Protein AF-A0A919W7B1-F1 (afdb_monomer_lite)

Secondary structure (DSSP, 8-state):
----------------EEEE--EE----SS--------HHHHHHHHHHHHHHHHHHHTTSTTEEEE--EE-TTSPBP-GGGSPPPPPPSSEEETTEEB---GGG--EES-SS-EEEE--STT--EEEEEEETT----EEEES-SEEE--TTT--TT-EEEEEEEE--HHHHHT--S-------TTTTPPPPEEEEE-TTS---GGGTT--HHHHHHTT--TT-EEEEE--HHHHHHHHHS---S---SEEEEEHHHHHHHHHHHHHHHHHHHHHHHH--TTSPPPPPTHHHHHHHHHHHHHHTPPP-GGG-

Radius of gyration: 30.25 Å; chains: 1; bounding box: 65×83×77 Å

Organism: NCBI:txid571911

Foldseek 3Di:
DDDDDDDDPPPPDPPQDEDEDEDEPPPDPDPDPDDPDPLPVLLVVQLVVLVVVCVVCVPPPSYDYAYFRAYPVRHGRPVVPVQFAAAFPFKADQNHTHFDDDPPAAEDQAQFGKIFTHDPPPWKKKKWKDWPVGDDIDIDIGDRMGTGFQQRDDAFTKMKMKMFTPCVSVVSSHPPPPDDPPPPPGRIDPIGMHGYHNNYQHRNLLPPPHPVVCVLLLFDQADKAKFADDPVLQVLLVVQDPDDDDDRIDIGGSSVVSNSLVSLVVSQVVQQVVQVPADPPGDRGDHSLSSLVSSQVSSVSSVHDGDPVSD

Structure (mmCIF, N/CA/C/O backbone):
data_AF-A0A919W7B1-F1
#
_entry.id   AF-A0A919W7B1-F1
#
loop_
_atom_site.group_PDB
_atom_site.id
_atom_site.type_symbol
_atom_site.label_atom_id
_atom_site.label_alt_id
_atom_site.label_comp_id
_atom_site.label_asym_id
_atom_site.label_entity_id
_atom_site.label_seq_id
_atom_site.pdbx_PDB_ins_code
_atom_site.Cartn_x
_atom_site.Cartn_y
_atom_site.Cartn_z
_atom_site.occupancy
_atom_site.B_iso_or_equiv
_atom_site.auth_seq_id
_atom_site.auth_comp_id
_atom_site.auth_asym_id
_atom_site.auth_atom_id
_atom_site.pdbx_PDB_model_num
ATOM 1 N N . MET A 1 1 ? -15.882 64.197 -24.697 1.00 40.59 1 MET A N 1
ATOM 2 C CA . MET A 1 1 ? -15.229 63.222 -25.600 1.00 40.59 1 MET A CA 1
ATOM 3 C C . MET A 1 1 ? -13.907 62.806 -24.971 1.00 40.59 1 MET A C 1
ATOM 5 O O . MET A 1 1 ? -12.914 63.505 -25.104 1.00 40.59 1 MET A O 1
ATOM 9 N N . THR A 1 2 ? -13.925 61.735 -24.183 1.00 37.31 2 THR A N 1
ATOM 10 C CA . THR A 1 2 ? -12.786 61.218 -23.412 1.00 37.31 2 THR A CA 1
ATOM 11 C C . THR A 1 2 ? -12.150 60.058 -24.176 1.00 37.31 2 THR A C 1
ATOM 13 O O . THR A 1 2 ? -12.750 58.999 -24.334 1.00 37.31 2 THR A O 1
ATOM 16 N N . GLY A 1 3 ? -10.942 60.274 -24.701 1.00 38.78 3 GLY A N 1
ATOM 17 C CA . GLY A 1 3 ? -10.173 59.257 -25.416 1.00 38.78 3 GLY A CA 1
ATOM 18 C C . GLY A 1 3 ? -9.517 58.272 -24.449 1.00 38.78 3 GLY A C 1
ATOM 19 O O . GLY A 1 3 ? -8.630 58.642 -23.682 1.00 38.78 3 GLY A O 1
ATOM 20 N N . ALA A 1 4 ? -9.946 57.011 -24.495 1.00 42.88 4 ALA A N 1
ATOM 21 C CA . ALA A 1 4 ? -9.373 55.917 -23.721 1.00 42.88 4 ALA A CA 1
ATOM 22 C C . ALA A 1 4 ? -7.974 55.540 -24.247 1.00 42.88 4 ALA A C 1
ATOM 24 O O . ALA A 1 4 ? -7.807 55.081 -25.379 1.00 42.88 4 ALA A O 1
ATOM 25 N N . ARG A 1 5 ? -6.951 55.707 -23.405 1.00 43.47 5 ARG A N 1
ATOM 26 C CA . ARG A 1 5 ? -5.562 55.330 -23.695 1.00 43.47 5 ARG A CA 1
ATOM 27 C C . ARG A 1 5 ? -5.373 53.839 -23.377 1.00 43.47 5 ARG A C 1
ATOM 29 O O . ARG A 1 5 ? -5.135 53.472 -22.230 1.00 43.47 5 ARG A O 1
ATOM 36 N N . ARG A 1 6 ? -5.489 52.967 -24.388 1.00 44.06 6 ARG A N 1
ATOM 37 C CA . ARG A 1 6 ? -5.132 51.535 -24.294 1.00 44.06 6 ARG A CA 1
ATOM 38 C C . ARG A 1 6 ? -3.643 51.397 -23.942 1.00 44.06 6 ARG A C 1
ATOM 40 O O . ARG A 1 6 ? -2.785 51.671 -24.779 1.00 44.06 6 ARG A O 1
ATOM 47 N N . ARG A 1 7 ? -3.326 50.945 -22.724 1.00 41.69 7 ARG A N 1
ATOM 48 C CA . ARG A 1 7 ? -1.989 50.432 -22.385 1.00 41.69 7 ARG A CA 1
ATOM 49 C C . ARG A 1 7 ? -1.843 49.041 -23.005 1.00 41.69 7 ARG A C 1
ATOM 51 O O . ARG A 1 7 ? -2.586 48.133 -22.653 1.00 41.69 7 ARG A O 1
ATOM 58 N N . ARG A 1 8 ? -0.900 48.883 -23.938 1.00 41.03 8 ARG A N 1
ATOM 59 C CA . ARG A 1 8 ? -0.422 47.567 -24.380 1.00 41.03 8 ARG A CA 1
ATOM 60 C C . ARG A 1 8 ? 0.448 46.988 -23.263 1.00 41.03 8 ARG A C 1
ATOM 62 O O . ARG A 1 8 ? 1.554 47.472 -23.041 1.00 41.03 8 ARG A O 1
ATOM 69 N N . THR A 1 9 ? -0.050 45.984 -22.556 1.00 39.53 9 THR A N 1
ATOM 70 C CA . THR A 1 9 ? 0.768 45.067 -21.758 1.00 39.53 9 THR A CA 1
ATOM 71 C C . THR A 1 9 ? 1.553 44.197 -22.733 1.00 39.53 9 THR A C 1
ATOM 73 O O . THR A 1 9 ? 1.008 43.293 -23.358 1.00 39.53 9 THR A O 1
ATOM 76 N N . GLY A 1 10 ? 2.829 44.522 -22.936 1.00 34.66 10 GLY A N 1
ATOM 77 C CA . GLY A 1 10 ? 3.744 43.610 -23.611 1.00 34.66 10 GLY A CA 1
ATOM 78 C C . GLY A 1 10 ? 3.940 42.380 -22.732 1.00 34.66 10 GLY A C 1
ATOM 79 O O . GLY A 1 10 ? 4.347 42.523 -21.579 1.00 34.66 10 GLY A O 1
ATOM 80 N N . LEU A 1 11 ? 3.643 41.193 -23.268 1.00 34.22 11 LEU A N 1
ATOM 81 C CA . LEU A 1 11 ? 4.104 39.925 -22.706 1.00 34.22 11 LEU A CA 1
ATOM 82 C C . LEU A 1 11 ? 5.636 40.000 -22.607 1.00 34.22 11 LEU A C 1
ATOM 84 O O . LEU A 1 11 ? 6.335 39.921 -23.616 1.00 34.22 11 LEU A O 1
ATOM 88 N N . ARG A 1 12 ? 6.164 40.200 -21.397 1.00 36.44 12 ARG A N 1
ATOM 89 C CA . ARG A 1 12 ? 7.580 39.980 -21.107 1.00 36.44 12 ARG A CA 1
ATOM 90 C C . ARG A 1 12 ? 7.752 38.486 -20.877 1.00 36.44 12 ARG A C 1
ATOM 92 O O . ARG A 1 12 ? 7.534 38.009 -19.770 1.00 36.44 12 ARG A O 1
ATOM 99 N N . TRP A 1 13 ? 8.111 37.758 -21.929 1.00 34.44 13 TRP A N 1
ATOM 100 C CA . TRP A 1 13 ? 8.750 36.460 -21.747 1.00 34.44 13 TRP A CA 1
ATOM 101 C C . TRP A 1 13 ? 10.057 36.699 -20.975 1.00 34.44 13 TRP A C 1
ATOM 103 O O . TRP A 1 13 ? 10.796 37.620 -21.348 1.00 34.44 13 TRP A O 1
ATOM 113 N N . PRO A 1 14 ? 10.347 35.962 -19.889 1.00 41.12 14 PRO A N 1
ATOM 114 C CA . PRO A 1 14 ? 11.672 36.013 -19.291 1.00 41.12 14 PRO A CA 1
ATOM 115 C C . PRO A 1 14 ? 12.671 35.611 -20.378 1.00 41.12 14 PRO A C 1
ATOM 117 O O . PRO A 1 14 ? 12.482 34.603 -21.059 1.00 41.12 14 PRO A O 1
ATOM 120 N N . ALA A 1 15 ? 13.691 36.440 -20.593 1.00 42.50 15 ALA A N 1
ATOM 121 C CA . ALA A 1 15 ? 14.770 36.146 -21.523 1.00 42.50 15 ALA A CA 1
ATOM 122 C C . ALA A 1 15 ? 15.578 34.958 -20.975 1.00 42.50 15 ALA A C 1
ATOM 124 O O . ALA A 1 15 ? 16.576 35.145 -20.288 1.00 42.50 15 ALA A O 1
ATOM 125 N N . MET A 1 16 ? 15.107 33.734 -21.221 1.00 45.03 16 MET A N 1
ATOM 126 C CA . MET A 1 16 ? 15.912 32.532 -21.042 1.00 45.03 16 MET A CA 1
ATOM 127 C C . MET A 1 16 ? 17.015 32.551 -22.100 1.00 45.03 16 MET A C 1
ATOM 129 O O . MET A 1 16 ? 16.739 32.654 -23.297 1.00 45.03 16 MET A O 1
ATOM 133 N N . ALA A 1 17 ? 18.267 32.492 -21.657 1.00 47.81 17 ALA A N 1
ATOM 134 C CA . ALA A 1 17 ? 19.408 32.358 -22.544 1.00 47.81 17 ALA A CA 1
ATOM 135 C C . ALA A 1 17 ? 19.573 30.870 -22.879 1.00 47.81 17 ALA A C 1
ATOM 137 O O . ALA A 1 17 ? 20.013 30.077 -22.050 1.00 47.81 17 ALA A O 1
ATOM 138 N N . VAL A 1 18 ? 19.198 30.476 -24.096 1.00 45.75 18 VAL A N 1
ATOM 139 C CA . VAL A 1 18 ? 19.450 29.116 -24.588 1.00 45.75 18 VAL A CA 1
ATOM 140 C C . VAL A 1 18 ? 20.878 29.063 -25.123 1.00 45.75 18 VAL A C 1
ATOM 142 O O . VAL A 1 18 ? 21.197 29.726 -26.111 1.00 45.75 18 VAL A O 1
ATOM 145 N N . ALA A 1 19 ? 21.743 28.286 -24.474 1.00 51.31 19 ALA A N 1
ATOM 146 C CA . ALA A 1 19 ? 23.083 27.999 -24.968 1.00 51.31 19 ALA A CA 1
ATOM 147 C C . ALA A 1 19 ? 23.033 26.686 -25.763 1.00 51.31 19 ALA A C 1
ATOM 149 O O . ALA A 1 19 ? 23.051 25.595 -25.197 1.00 51.31 19 ALA A O 1
ATOM 150 N N . LEU A 1 20 ? 22.944 26.786 -27.092 1.00 48.16 20 LEU A N 1
ATOM 151 C CA . LEU A 1 20 ? 23.041 25.623 -27.974 1.00 48.16 20 LEU A CA 1
ATOM 152 C C . LEU A 1 20 ? 24.515 25.217 -28.103 1.00 48.16 20 LEU A C 1
ATOM 154 O O . LEU A 1 20 ? 25.320 25.988 -28.627 1.00 48.16 20 LEU A O 1
ATOM 158 N N . VAL A 1 21 ? 24.867 24.016 -27.641 1.00 55.75 21 VAL A N 1
ATOM 159 C CA . VAL A 1 21 ? 26.230 23.479 -27.734 1.00 55.75 21 VAL A CA 1
ATOM 160 C C . VAL A 1 21 ? 26.210 22.279 -28.673 1.00 55.75 21 VAL A C 1
ATOM 162 O O . VAL A 1 21 ? 25.793 21.184 -28.310 1.00 55.75 21 VAL A O 1
ATOM 165 N N . ILE A 1 22 ? 26.665 22.481 -29.909 1.00 53.56 22 ILE A N 1
ATOM 166 C CA . ILE A 1 22 ? 26.784 21.397 -30.889 1.00 53.56 22 ILE A CA 1
ATOM 167 C C . ILE A 1 22 ? 28.084 20.643 -30.604 1.00 53.56 22 ILE A C 1
ATOM 169 O O . ILE A 1 22 ? 29.174 21.201 -30.741 1.00 53.56 22 ILE A O 1
ATOM 173 N N . VAL A 1 23 ? 27.973 19.378 -30.202 1.00 55.41 23 VAL A N 1
ATOM 174 C CA . VAL A 1 23 ? 29.126 18.504 -29.977 1.00 55.41 23 VAL A CA 1
ATOM 175 C C . VAL A 1 23 ? 29.404 17.734 -31.261 1.00 55.41 23 VAL A C 1
ATOM 177 O O . VAL A 1 23 ? 28.716 16.774 -31.592 1.00 55.41 23 VAL A O 1
ATOM 180 N N . LEU A 1 24 ? 30.434 18.158 -31.989 1.00 53.38 24 LEU A N 1
ATOM 181 C CA . LEU A 1 24 ? 30.966 17.401 -33.118 1.00 53.38 24 LEU A CA 1
ATOM 182 C C . LEU A 1 24 ? 31.910 16.327 -32.566 1.00 53.38 24 LEU A C 1
ATOM 184 O O . LEU A 1 24 ? 32.965 16.647 -32.007 1.00 53.38 24 LEU A O 1
ATOM 188 N N . ALA A 1 25 ? 31.542 15.054 -32.701 1.00 51.88 25 ALA A N 1
ATOM 189 C CA . ALA A 1 25 ? 32.439 13.949 -32.385 1.00 51.88 25 ALA A CA 1
ATOM 190 C C . ALA A 1 25 ? 33.496 13.838 -33.494 1.00 51.88 25 ALA A C 1
ATOM 192 O O . ALA A 1 25 ? 33.353 13.115 -34.477 1.00 51.88 25 ALA A O 1
ATOM 193 N N . GLY A 1 26 ? 34.561 14.626 -33.362 1.00 44.22 26 GLY A N 1
ATOM 194 C CA . GLY A 1 26 ? 35.751 14.493 -34.190 1.00 44.22 26 GLY A CA 1
ATOM 195 C C . GLY A 1 26 ? 36.544 13.266 -33.758 1.00 44.22 26 GLY A C 1
ATOM 196 O O . GLY A 1 26 ? 37.436 13.376 -32.918 1.00 44.22 26 GLY A O 1
ATOM 197 N N . ALA A 1 27 ? 36.242 12.103 -34.328 1.00 41.94 27 ALA A N 1
ATOM 198 C CA . ALA A 1 27 ? 37.194 11.003 -34.355 1.00 41.94 27 ALA A CA 1
ATOM 199 C C . ALA A 1 27 ? 38.296 11.358 -35.365 1.00 41.94 27 ALA A C 1
ATOM 201 O O . ALA A 1 27 ? 38.174 11.014 -36.529 1.00 41.94 27 ALA A O 1
ATOM 202 N N . GLY A 1 28 ? 39.324 12.093 -34.921 1.00 41.38 28 GLY A N 1
ATOM 203 C CA . GLY A 1 28 ? 40.563 12.351 -35.668 1.00 41.38 28 GLY A CA 1
ATOM 204 C C . GLY A 1 28 ? 40.403 13.170 -36.957 1.00 41.38 28 GLY A C 1
ATOM 205 O O . GLY A 1 28 ? 39.668 12.821 -37.868 1.00 41.38 28 GLY A O 1
ATOM 206 N N . SER A 1 29 ? 41.156 14.258 -37.095 1.00 36.91 29 SER A N 1
ATOM 207 C CA . SER A 1 29 ? 41.198 15.075 -38.320 1.00 36.91 29 SER A CA 1
ATOM 208 C C . SER A 1 29 ? 41.914 14.404 -39.507 1.00 36.91 29 SER A C 1
ATOM 210 O O . SER A 1 29 ? 42.555 15.085 -40.303 1.00 36.91 29 SER A O 1
ATOM 212 N N . GLU A 1 30 ? 41.803 13.087 -39.659 1.00 43.50 30 GLU A N 1
ATOM 213 C CA . GLU A 1 30 ? 42.183 12.381 -40.878 1.00 43.50 30 GLU A CA 1
ATOM 214 C C . GLU A 1 30 ? 40.938 11.708 -41.442 1.00 43.50 30 GLU A C 1
ATOM 216 O O . GLU A 1 30 ? 40.243 10.969 -40.744 1.00 43.50 30 GLU A O 1
ATOM 221 N N . ALA A 1 31 ? 40.639 12.001 -42.711 1.00 41.97 31 ALA A N 1
ATOM 222 C CA . ALA A 1 31 ? 39.566 11.369 -43.462 1.00 41.97 31 ALA A CA 1
ATOM 223 C C . ALA A 1 31 ? 39.804 9.854 -43.484 1.00 41.97 31 ALA A C 1
ATOM 225 O O . ALA A 1 31 ? 40.510 9.320 -44.338 1.00 41.97 31 ALA A O 1
ATOM 226 N N . THR A 1 32 ? 39.247 9.168 -42.492 1.00 43.06 32 THR A N 1
ATOM 227 C CA . THR A 1 32 ? 39.346 7.723 -42.375 1.00 43.06 32 THR A CA 1
ATOM 228 C C . THR A 1 32 ? 38.432 7.143 -43.457 1.00 43.06 32 THR A C 1
ATOM 230 O O . THR A 1 32 ? 37.292 7.602 -43.591 1.00 43.06 32 THR A O 1
ATOM 233 N N . PRO A 1 33 ? 38.906 6.194 -44.286 1.00 43.22 33 PRO A N 1
ATOM 234 C CA . PRO A 1 33 ? 38.077 5.578 -45.315 1.00 43.22 33 PRO A CA 1
ATOM 235 C C . PRO A 1 33 ? 36.827 4.961 -44.683 1.00 43.22 33 PRO A C 1
ATOM 237 O O . PRO A 1 33 ? 36.860 4.564 -43.520 1.00 43.22 33 PRO A O 1
ATOM 240 N N . ALA A 1 34 ? 35.739 4.899 -45.458 1.00 46.28 34 ALA A N 1
ATOM 241 C CA . ALA A 1 34 ? 34.422 4.405 -45.060 1.00 46.28 34 ALA A CA 1
ATOM 242 C C . ALA A 1 34 ? 34.468 2.956 -44.539 1.00 46.28 34 ALA A C 1
ATOM 244 O O . ALA A 1 34 ? 34.147 2.004 -45.248 1.00 46.28 34 ALA A O 1
ATOM 245 N N . GLY A 1 35 ? 34.890 2.791 -43.289 1.00 53.59 35 GLY A N 1
ATOM 246 C CA . GLY A 1 35 ? 34.605 1.615 -42.490 1.00 53.59 35 GLY A CA 1
ATOM 247 C C . GLY A 1 35 ? 33.113 1.566 -42.150 1.00 53.59 35 GLY A C 1
ATOM 248 O O . GLY A 1 35 ? 32.396 2.555 -42.345 1.00 53.59 35 GLY A O 1
ATOM 249 N N . PRO A 1 36 ? 32.616 0.420 -41.660 1.00 62.41 36 PRO A N 1
ATOM 250 C CA . PRO A 1 36 ? 31.251 0.331 -41.158 1.00 62.41 36 PRO A CA 1
ATOM 251 C C . PRO A 1 36 ? 31.028 1.423 -40.099 1.00 62.41 36 PRO A C 1
ATOM 253 O O . PRO A 1 36 ? 31.798 1.529 -39.146 1.00 62.41 36 PRO A O 1
ATOM 256 N N . ARG A 1 37 ? 30.014 2.274 -40.312 1.00 69.69 37 ARG A N 1
ATOM 257 C CA . ARG A 1 37 ? 29.623 3.320 -39.356 1.00 69.69 37 ARG A CA 1
ATOM 258 C C . ARG A 1 37 ? 29.175 2.646 -38.063 1.00 69.69 37 ARG A C 1
ATOM 260 O O . ARG A 1 37 ? 28.191 1.913 -38.065 1.00 69.69 37 ARG A O 1
ATOM 267 N N . ASP A 1 38 ? 29.915 2.883 -36.987 1.00 75.56 38 ASP A N 1
ATOM 268 C CA . ASP A 1 38 ? 29.574 2.406 -35.650 1.00 75.56 38 ASP A CA 1
ATOM 269 C C . ASP A 1 38 ? 28.705 3.458 -34.946 1.00 75.56 38 ASP A C 1
ATOM 271 O O . ASP A 1 38 ? 29.192 4.313 -34.200 1.00 75.56 38 ASP A O 1
ATOM 275 N N . ASP A 1 39 ? 27.405 3.435 -35.261 1.00 68.88 39 ASP A N 1
ATOM 276 C CA . ASP A 1 39 ? 26.402 4.346 -34.692 1.00 68.88 39 ASP A CA 1
ATOM 277 C C . ASP A 1 39 ? 26.364 4.253 -33.146 1.00 68.88 39 ASP A C 1
ATOM 279 O O . ASP A 1 39 ? 26.123 5.258 -32.475 1.00 68.88 39 ASP A O 1
ATOM 283 N N . ALA A 1 40 ? 26.662 3.079 -32.569 1.00 65.19 40 ALA A N 1
ATOM 284 C CA . ALA A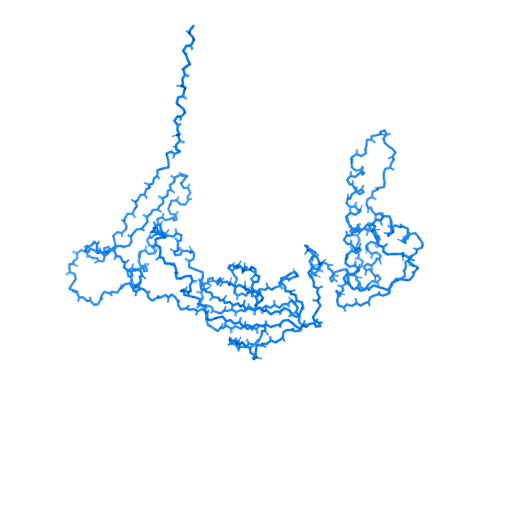 1 40 ? 26.650 2.847 -31.123 1.00 65.19 40 ALA A CA 1
ATOM 285 C C . ALA A 1 40 ? 27.850 3.498 -30.417 1.00 65.19 40 ALA A C 1
ATOM 287 O O . ALA A 1 40 ? 27.680 4.160 -29.391 1.00 65.19 40 ALA A O 1
ATOM 288 N N . ALA A 1 41 ? 29.057 3.371 -30.978 1.00 71.31 41 ALA A N 1
ATOM 289 C CA . ALA A 1 41 ? 30.240 4.042 -30.439 1.00 71.31 41 ALA A CA 1
ATOM 290 C C . ALA A 1 41 ? 30.123 5.574 -30.517 1.00 71.31 41 ALA A C 1
ATOM 292 O O . ALA A 1 41 ? 30.519 6.276 -29.582 1.00 71.31 41 ALA A O 1
ATOM 293 N N . LEU A 1 42 ? 29.543 6.097 -31.606 1.00 71.56 42 LEU A N 1
ATOM 294 C CA . LEU A 1 42 ? 29.280 7.529 -31.753 1.00 71.56 42 LEU A CA 1
ATOM 295 C C . LEU A 1 42 ? 28.260 8.029 -30.722 1.00 71.56 42 LEU A C 1
ATOM 297 O O . LEU A 1 42 ? 28.469 9.088 -30.124 1.00 71.56 42 LEU A O 1
ATOM 301 N N . LEU A 1 43 ? 27.179 7.276 -30.497 1.00 70.56 43 LEU A N 1
ATOM 302 C CA . LEU A 1 43 ? 26.190 7.609 -29.475 1.00 70.56 43 LEU A CA 1
ATOM 303 C C . LEU A 1 43 ? 26.833 7.653 -28.084 1.00 70.56 43 LEU A C 1
ATOM 305 O O . LEU A 1 43 ? 26.659 8.643 -27.377 1.00 70.56 43 LEU A O 1
ATOM 309 N N . ALA A 1 44 ? 27.614 6.633 -27.719 1.00 67.25 44 ALA A N 1
ATOM 310 C CA . ALA A 1 44 ? 28.267 6.559 -26.414 1.00 67.25 44 ALA A CA 1
ATOM 311 C C . ALA A 1 44 ? 29.240 7.733 -26.174 1.00 67.25 44 ALA A C 1
ATOM 313 O O . ALA A 1 44 ? 29.254 8.315 -25.087 1.00 67.25 44 ALA A O 1
ATOM 314 N N . ASP A 1 45 ? 30.027 8.136 -27.185 1.00 75.81 45 ASP A N 1
ATOM 315 C CA . ASP A 1 45 ? 30.883 9.330 -27.078 1.00 75.81 45 ASP A CA 1
ATOM 316 C C . ASP A 1 45 ? 30.053 10.611 -26.943 1.00 75.81 45 ASP A C 1
ATOM 318 O O . ASP A 1 45 ? 30.350 11.462 -26.100 1.00 75.81 45 ASP A O 1
ATOM 322 N N . CYS A 1 46 ? 28.988 10.736 -27.738 1.00 73.62 46 CYS A N 1
ATOM 323 C CA . CYS A 1 46 ? 28.101 11.889 -27.680 1.00 73.62 46 CYS A CA 1
ATOM 324 C C . CYS A 1 46 ? 27.423 12.019 -26.309 1.00 73.62 46 CYS A C 1
ATOM 326 O O . CYS A 1 46 ? 27.406 13.112 -25.750 1.00 73.62 46 CYS A O 1
ATOM 328 N N . GLN A 1 47 ? 26.932 10.918 -25.735 1.00 67.94 47 GLN A N 1
ATOM 329 C CA . GLN A 1 47 ? 26.306 10.874 -24.411 1.00 67.94 47 GLN A CA 1
ATOM 330 C C . GLN A 1 47 ? 27.272 11.264 -23.305 1.00 67.94 47 GLN A C 1
ATOM 332 O O . GLN A 1 47 ? 26.946 12.107 -22.473 1.00 67.94 47 GLN A O 1
ATOM 337 N N . ARG A 1 48 ? 28.487 10.706 -23.322 1.00 74.94 48 ARG A N 1
ATOM 338 C CA . ARG A 1 48 ? 29.530 11.069 -22.361 1.00 74.94 48 ARG A CA 1
ATOM 339 C C . ARG A 1 48 ? 29.811 12.572 -22.394 1.00 74.94 48 ARG A C 1
ATOM 341 O O . ARG A 1 48 ? 29.812 13.220 -21.352 1.00 74.94 48 ARG A O 1
ATOM 348 N N . ARG A 1 49 ? 29.981 13.148 -23.588 1.00 74.81 49 ARG A N 1
ATOM 349 C CA . ARG A 1 49 ? 30.213 14.593 -23.749 1.00 74.81 49 ARG A CA 1
ATOM 350 C C . ARG A 1 49 ? 28.989 15.429 -23.382 1.00 74.81 49 ARG A C 1
ATOM 352 O O . ARG A 1 49 ? 29.138 16.510 -22.817 1.00 74.81 49 ARG A O 1
ATOM 359 N N . ALA A 1 50 ? 27.785 14.949 -23.690 1.00 69.94 50 ALA A N 1
ATOM 360 C CA . ALA A 1 50 ? 26.544 15.601 -23.293 1.00 69.94 50 ALA A CA 1
ATOM 361 C C . ALA A 1 50 ? 26.456 15.699 -21.768 1.00 69.94 50 ALA A C 1
ATOM 363 O O . ALA A 1 50 ? 26.218 16.785 -21.242 1.00 69.94 50 ALA A O 1
ATOM 364 N N . GLN A 1 51 ? 26.741 14.597 -21.072 1.00 69.56 51 GLN A N 1
ATOM 365 C CA . GLN A 1 51 ? 26.758 14.530 -19.617 1.00 69.56 51 GLN A CA 1
ATOM 366 C C . GLN A 1 51 ? 27.793 15.490 -19.016 1.00 69.56 51 GLN A C 1
ATOM 368 O O . GLN A 1 51 ? 27.451 16.264 -18.128 1.00 69.56 51 GLN A O 1
ATOM 373 N N . GLU A 1 52 ? 29.018 15.534 -19.553 1.00 76.25 52 GLU A N 1
ATOM 374 C CA . GLU A 1 52 ? 30.053 16.489 -19.121 1.00 76.25 52 GLU A CA 1
ATOM 375 C C . GLU A 1 52 ? 29.592 17.954 -19.243 1.00 76.25 52 GLU A C 1
ATOM 377 O O . GLU A 1 52 ? 29.861 18.778 -18.364 1.00 76.25 52 GLU A O 1
ATOM 382 N N . ILE A 1 53 ? 28.877 18.297 -20.321 1.00 73.94 53 ILE A N 1
ATOM 383 C CA . ILE A 1 53 ? 28.333 19.645 -20.528 1.00 73.94 53 ILE A CA 1
ATOM 384 C C . ILE A 1 53 ? 27.179 19.909 -19.554 1.00 73.94 53 ILE A C 1
ATOM 386 O O . ILE A 1 53 ? 27.149 20.969 -18.928 1.00 73.94 53 ILE A O 1
ATOM 390 N N . VAL A 1 54 ? 26.251 18.965 -19.388 1.00 71.25 54 VAL A N 1
ATOM 391 C CA . VAL A 1 54 ? 25.140 19.085 -18.431 1.00 71.25 54 VAL A CA 1
ATOM 392 C C . VAL A 1 54 ? 25.675 19.285 -17.014 1.00 71.25 54 VAL A C 1
ATOM 394 O O . VAL A 1 54 ? 25.259 20.224 -16.336 1.00 71.25 54 VAL A O 1
ATOM 397 N N . ASP A 1 55 ? 26.644 18.480 -16.582 1.00 74.94 55 ASP A N 1
ATOM 398 C CA . ASP A 1 55 ? 27.264 18.597 -15.261 1.00 74.94 55 ASP A CA 1
ATOM 399 C C . ASP A 1 55 ? 27.971 19.944 -15.081 1.00 74.94 55 ASP A C 1
ATOM 401 O O . ASP A 1 55 ? 27.821 20.589 -14.039 1.00 74.94 55 ASP A O 1
ATOM 405 N N . LYS A 1 56 ? 28.667 20.433 -16.116 1.00 81.62 56 LYS A N 1
ATOM 406 C CA . LYS A 1 56 ? 29.313 21.755 -16.109 1.00 81.62 56 LYS A CA 1
ATOM 407 C C . LYS A 1 56 ? 28.316 22.902 -15.914 1.00 81.62 56 LYS A C 1
ATOM 409 O O . LYS A 1 56 ? 28.656 23.890 -15.262 1.00 81.62 56 LYS A O 1
ATOM 414 N N . TYR A 1 57 ? 27.112 22.798 -16.477 1.00 77.75 57 TYR A N 1
ATOM 415 C CA . TYR A 1 57 ? 26.100 23.861 -16.435 1.00 77.75 57 TYR A CA 1
ATOM 416 C C . TYR A 1 57 ? 24.976 23.629 -15.412 1.00 77.75 57 TYR A C 1
ATOM 418 O O . TYR A 1 57 ? 24.138 24.513 -15.248 1.00 77.75 57 TYR A O 1
ATOM 426 N N . ARG A 1 58 ? 24.987 22.515 -14.660 1.00 78.00 58 ARG A N 1
ATOM 427 C CA . ARG A 1 58 ? 23.932 22.122 -13.701 1.00 78.00 58 ARG A CA 1
ATOM 428 C C . ARG A 1 58 ? 23.554 23.221 -12.702 1.00 78.00 58 ARG A C 1
ATOM 430 O O . ARG A 1 58 ? 22.388 23.355 -12.352 1.00 78.00 58 ARG A O 1
ATOM 437 N N . ASN A 1 59 ? 24.530 24.009 -12.253 1.00 76.56 59 ASN A N 1
ATOM 438 C CA . ASN A 1 59 ? 24.333 25.041 -11.230 1.00 76.56 59 ASN A CA 1
ATOM 439 C C . ASN A 1 59 ? 24.224 26.462 -11.804 1.00 76.56 59 ASN A C 1
ATOM 441 O O . ASN A 1 59 ? 24.255 27.429 -11.042 1.00 76.56 59 ASN A O 1
ATOM 445 N N . VAL A 1 60 ? 24.137 26.620 -13.130 1.00 78.25 60 VAL A N 1
ATOM 446 C CA . VAL A 1 60 ? 24.023 27.940 -13.758 1.00 78.25 60 VAL A CA 1
ATOM 447 C C . VAL A 1 60 ? 22.542 28.261 -13.983 1.00 78.25 60 VAL A C 1
ATOM 449 O O . VAL A 1 60 ? 21.906 27.651 -14.845 1.00 78.25 60 VAL A O 1
ATOM 452 N N . PRO A 1 61 ? 21.960 29.212 -13.231 1.00 68.62 61 PRO A N 1
ATOM 453 C CA . PRO A 1 61 ? 20.549 29.538 -13.373 1.00 68.62 61 PRO A CA 1
ATOM 454 C C . PRO A 1 61 ? 20.258 30.093 -14.772 1.00 68.62 61 PRO A C 1
ATOM 456 O O . PRO A 1 61 ? 21.027 30.893 -15.307 1.00 68.62 61 PRO A O 1
ATOM 459 N N . ASN A 1 62 ? 19.109 29.712 -15.334 1.00 72.94 62 ASN A N 1
ATOM 460 C CA . ASN A 1 62 ? 18.624 30.138 -16.655 1.00 72.94 62 ASN A CA 1
ATOM 461 C C . ASN A 1 62 ? 19.479 29.691 -17.855 1.00 72.94 62 ASN A C 1
ATOM 463 O O . ASN A 1 62 ? 19.373 30.301 -18.920 1.00 72.94 62 ASN A O 1
ATOM 467 N N . VAL A 1 63 ? 20.302 28.647 -17.706 1.00 65.38 63 VAL A N 1
ATOM 468 C CA . VAL A 1 63 ? 20.992 28.000 -18.829 1.00 65.38 63 VAL A CA 1
ATOM 469 C C . VAL A 1 63 ? 20.290 26.694 -19.173 1.00 65.38 63 VAL A C 1
ATOM 471 O O . VAL A 1 63 ? 20.198 25.787 -18.351 1.00 65.38 63 VAL A O 1
ATOM 474 N N . SER A 1 64 ? 19.826 26.592 -20.416 1.00 59.97 64 SER A N 1
ATOM 475 C CA . SER A 1 64 ? 19.404 25.325 -21.013 1.00 59.97 64 SER A CA 1
ATOM 476 C C . SER A 1 64 ? 20.490 24.853 -21.966 1.00 59.97 64 SER A C 1
ATOM 478 O O . SER A 1 64 ? 20.887 25.597 -22.864 1.00 59.97 64 SER A O 1
ATOM 480 N N . VAL A 1 65 ? 20.963 23.627 -21.758 1.00 59.72 65 VAL A N 1
ATOM 481 C CA . VAL A 1 65 ? 21.915 22.961 -22.646 1.00 59.72 65 VAL A CA 1
ATOM 482 C C . VAL A 1 65 ? 21.128 22.159 -23.673 1.00 59.72 65 VAL A C 1
ATOM 484 O O . VAL A 1 65 ? 20.196 21.435 -23.322 1.00 59.72 65 VAL A O 1
ATOM 487 N N . ALA A 1 66 ? 21.512 22.291 -24.940 1.00 59.88 66 ALA A N 1
ATOM 488 C CA . ALA A 1 66 ? 21.055 21.408 -26.001 1.00 59.88 66 ALA A CA 1
ATOM 489 C C . ALA A 1 66 ? 22.231 20.775 -26.724 1.00 59.88 66 ALA A C 1
ATOM 491 O O . ALA A 1 66 ? 23.114 21.496 -27.188 1.00 59.88 66 ALA A O 1
ATOM 492 N N . VAL A 1 67 ? 22.216 19.442 -26.799 1.00 66.25 67 VAL A N 1
ATOM 493 C CA . VAL A 1 67 ? 23.246 18.626 -27.442 1.00 66.25 67 VAL A CA 1
ATOM 494 C C . VAL A 1 67 ? 22.637 17.920 -28.647 1.00 66.25 67 VAL A C 1
ATOM 496 O O . VAL A 1 67 ? 21.562 17.333 -28.562 1.00 66.25 67 VAL A O 1
ATOM 499 N N . ALA A 1 68 ? 23.330 17.997 -29.780 1.00 68.31 68 ALA A N 1
ATOM 500 C CA . ALA A 1 68 ? 22.975 17.289 -31.001 1.00 68.31 68 ALA A CA 1
ATOM 501 C C . ALA A 1 68 ? 24.157 16.421 -31.437 1.00 68.31 68 ALA A C 1
ATOM 503 O O . ALA A 1 68 ? 25.255 16.940 -31.639 1.00 68.31 68 ALA A O 1
ATOM 504 N N . CYS A 1 69 ? 23.920 15.119 -31.597 1.00 72.19 69 CYS A N 1
ATOM 505 C CA . CYS A 1 69 ? 24.921 14.175 -32.082 1.00 72.19 69 CYS A CA 1
ATOM 506 C C . CYS A 1 69 ? 24.934 14.183 -33.615 1.00 72.19 69 CYS A C 1
ATOM 508 O O . CYS A 1 69 ? 23.935 13.845 -34.256 1.00 72.19 69 CYS A O 1
ATOM 510 N N . GLN A 1 70 ? 26.059 14.584 -34.204 1.00 77.06 70 GLN A N 1
ATOM 511 C CA . GLN A 1 70 ? 26.258 14.604 -35.653 1.00 77.06 70 GLN A CA 1
ATOM 512 C C . GLN A 1 70 ? 27.566 13.902 -36.013 1.00 77.06 70 GLN A C 1
ATOM 514 O O . GLN A 1 70 ? 28.572 14.032 -35.311 1.00 77.06 70 GLN A O 1
ATOM 519 N N . TRP A 1 71 ? 27.545 13.180 -37.129 1.00 75.88 71 TRP A N 1
ATOM 520 C CA . TRP A 1 71 ? 28.744 12.672 -37.783 1.00 75.88 71 TRP A CA 1
ATOM 521 C C . TRP A 1 71 ? 29.624 13.837 -38.278 1.00 75.88 71 TRP A C 1
ATOM 523 O O . TRP A 1 71 ? 29.115 14.939 -38.507 1.00 75.88 71 TRP A O 1
ATOM 533 N N . PRO A 1 72 ? 30.933 13.619 -38.519 1.00 73.69 72 PRO A N 1
ATOM 534 C CA . PRO A 1 72 ? 31.820 14.650 -39.068 1.00 73.69 72 PRO A CA 1
ATOM 535 C C . PRO A 1 72 ? 31.371 15.219 -40.423 1.00 73.69 72 PRO A C 1
ATOM 537 O O . PRO A 1 72 ? 31.747 16.333 -40.775 1.00 73.69 72 PRO A O 1
ATOM 540 N N . ASP A 1 73 ? 30.562 14.471 -41.179 1.00 76.00 73 ASP A N 1
ATOM 541 C CA . ASP A 1 73 ? 29.969 14.902 -42.451 1.00 76.00 73 ASP A CA 1
ATOM 542 C C . ASP A 1 73 ? 28.707 15.778 -42.279 1.00 76.00 73 ASP A C 1
ATOM 544 O O . ASP A 1 73 ? 28.090 16.173 -43.268 1.00 76.00 73 ASP A O 1
ATOM 548 N N . GLY A 1 74 ? 28.319 16.088 -41.037 1.00 71.69 74 GLY A N 1
ATOM 549 C CA . GLY A 1 74 ? 27.137 16.880 -40.698 1.00 71.69 74 GLY A CA 1
ATOM 550 C C . GLY A 1 74 ? 25.825 16.093 -40.708 1.00 71.69 74 GLY A C 1
ATOM 551 O O . GLY A 1 74 ? 24.768 16.677 -40.461 1.00 71.69 74 GLY A O 1
ATOM 552 N N . THR A 1 75 ? 25.851 14.781 -40.973 1.00 75.88 75 THR A N 1
ATOM 553 C CA . THR A 1 75 ? 24.642 13.956 -40.876 1.00 75.88 75 THR A CA 1
ATOM 554 C C . THR A 1 75 ? 24.260 13.736 -39.414 1.00 75.88 75 THR A C 1
ATOM 556 O O . THR A 1 75 ? 25.084 13.350 -38.585 1.00 75.88 75 THR A O 1
ATOM 559 N N . ALA A 1 76 ? 22.997 14.011 -39.078 1.00 71.56 76 ALA A N 1
ATOM 560 C CA . ALA A 1 76 ? 22.473 13.743 -37.744 1.00 71.56 76 ALA A CA 1
ATOM 561 C C . ALA A 1 76 ? 22.460 12.234 -37.476 1.00 71.56 76 ALA A C 1
ATOM 563 O O . ALA A 1 76 ? 22.149 11.444 -38.372 1.00 71.56 76 ALA A O 1
ATOM 564 N N . LEU A 1 77 ? 22.790 11.849 -36.244 1.00 67.62 77 LEU A N 1
ATOM 565 C CA . LEU A 1 77 ? 22.671 10.467 -35.805 1.00 67.62 77 LEU A CA 1
ATOM 566 C C . LEU A 1 77 ? 21.197 10.042 -35.876 1.00 67.62 77 LEU A C 1
ATOM 568 O O . LEU A 1 77 ? 20.334 10.634 -35.226 1.00 67.62 77 LEU A O 1
ATOM 572 N N . ASP A 1 78 ? 20.909 9.026 -36.685 1.00 66.75 78 ASP A N 1
ATOM 573 C CA . ASP A 1 78 ? 19.575 8.442 -36.786 1.00 66.75 78 ASP A CA 1
ATOM 574 C C . ASP A 1 78 ? 19.356 7.508 -35.592 1.00 66.75 78 ASP A C 1
ATOM 576 O O . ASP A 1 78 ? 19.701 6.328 -35.639 1.00 66.75 78 ASP A O 1
ATOM 580 N N . LEU A 1 79 ? 18.789 8.045 -34.506 1.00 60.62 79 LEU A N 1
ATOM 581 C CA . LEU A 1 79 ? 18.517 7.293 -33.275 1.00 60.62 79 LEU A CA 1
ATOM 582 C C . LEU A 1 79 ? 17.644 6.048 -33.515 1.00 60.62 79 LEU A C 1
ATOM 584 O O . LEU A 1 79 ? 17.688 5.117 -32.723 1.00 60.62 79 LEU A O 1
ATOM 588 N N . ARG A 1 80 ? 16.897 5.982 -34.628 1.00 59.56 80 ARG A N 1
ATOM 589 C CA . ARG A 1 80 ? 16.078 4.811 -34.991 1.00 59.56 80 ARG A CA 1
ATOM 590 C C . ARG A 1 80 ? 16.906 3.608 -35.439 1.00 59.56 80 ARG A C 1
ATOM 592 O O . ARG A 1 80 ? 16.374 2.506 -35.530 1.00 59.56 80 ARG A O 1
ATOM 599 N N . ARG A 1 81 ? 18.183 3.815 -35.774 1.00 59.31 81 ARG A N 1
ATOM 600 C CA . ARG A 1 81 ? 19.127 2.745 -36.139 1.00 59.31 81 ARG A CA 1
ATOM 601 C C . ARG A 1 81 ? 19.857 2.175 -34.938 1.00 59.31 81 ARG A C 1
ATOM 603 O O . ARG A 1 81 ? 20.480 1.122 -35.054 1.00 59.31 81 ARG A O 1
ATOM 610 N N . ILE A 1 82 ? 19.779 2.864 -33.805 1.00 58.38 82 ILE A N 1
ATOM 611 C CA . ILE A 1 82 ? 20.331 2.383 -32.553 1.00 58.38 82 ILE A CA 1
ATOM 612 C C . ILE A 1 82 ? 19.356 1.324 -32.052 1.00 58.38 82 ILE A C 1
ATOM 614 O O . ILE A 1 82 ? 18.167 1.622 -31.904 1.00 58.38 82 ILE A O 1
ATOM 618 N N . PRO A 1 83 ? 19.807 0.074 -31.862 1.00 58.38 83 PRO A N 1
ATOM 619 C CA . PRO A 1 83 ? 18.936 -0.945 -31.315 1.00 58.38 83 PRO A CA 1
ATOM 620 C C . PRO A 1 83 ? 18.425 -0.441 -29.961 1.00 58.38 83 PRO A C 1
ATOM 622 O O . PRO A 1 83 ? 19.239 0.015 -29.152 1.00 58.38 83 PRO A O 1
ATOM 625 N N . PRO A 1 84 ? 17.103 -0.477 -29.715 1.00 62.81 84 PRO A N 1
ATOM 626 C CA . PRO A 1 84 ? 16.577 -0.090 -28.418 1.00 62.81 84 PRO A CA 1
ATOM 627 C C . PRO A 1 84 ? 17.256 -0.937 -27.348 1.00 62.81 84 PRO A C 1
ATOM 629 O O . PRO A 1 84 ? 17.583 -2.107 -27.602 1.00 62.81 84 PRO A O 1
ATOM 632 N N . LYS A 1 85 ? 17.480 -0.358 -26.163 1.00 66.00 85 LYS A N 1
ATOM 633 C CA . LYS A 1 85 ? 18.010 -1.152 -25.059 1.00 66.00 85 LYS A CA 1
ATOM 634 C C . LYS A 1 85 ? 17.120 -2.377 -24.862 1.00 66.00 85 LYS A C 1
ATOM 636 O O . LYS A 1 85 ? 15.891 -2.274 -24.964 1.00 66.00 85 LYS A O 1
ATOM 641 N N . PRO A 1 86 ? 17.730 -3.553 -24.653 1.00 67.75 86 PRO A N 1
ATOM 642 C CA . PRO A 1 86 ? 16.961 -4.761 -24.447 1.00 67.75 86 PRO A CA 1
ATOM 643 C C . PRO A 1 86 ? 16.067 -4.578 -23.221 1.00 67.75 86 PRO A C 1
ATOM 645 O O . PRO A 1 86 ? 16.482 -4.010 -22.211 1.00 67.75 86 PRO A O 1
ATOM 648 N N . ALA A 1 87 ? 14.838 -5.079 -23.316 1.00 74.88 87 ALA A N 1
ATOM 649 C CA . ALA A 1 87 ? 13.955 -5.131 -22.166 1.00 74.88 87 ALA A CA 1
ATOM 650 C C . ALA A 1 87 ? 14.614 -5.932 -21.020 1.00 74.88 87 ALA A C 1
ATOM 652 O O . ALA A 1 87 ? 15.357 -6.886 -21.289 1.00 74.88 87 ALA A O 1
ATOM 653 N N . PRO A 1 88 ? 14.315 -5.594 -19.755 1.00 78.94 88 PRO A N 1
ATOM 654 C CA . PRO A 1 88 ? 14.785 -6.340 -18.593 1.00 78.94 88 PRO A CA 1
ATOM 655 C C . PRO A 1 88 ? 14.512 -7.852 -18.699 1.00 78.94 88 PRO A C 1
ATOM 657 O O . PRO A 1 88 ? 13.410 -8.275 -19.058 1.00 78.94 88 PRO A O 1
ATOM 660 N N . ILE A 1 89 ? 15.502 -8.674 -18.339 1.00 77.94 89 ILE A N 1
ATOM 661 C CA . ILE A 1 89 ? 15.419 -10.140 -18.250 1.00 77.94 89 ILE A CA 1
ATOM 662 C C . ILE A 1 89 ? 16.299 -10.666 -17.095 1.00 77.94 89 ILE A C 1
ATOM 664 O O . ILE A 1 89 ? 17.450 -10.249 -16.982 1.00 77.94 89 ILE A O 1
ATOM 668 N N . PRO A 1 90 ? 15.838 -11.636 -16.272 1.00 80.94 90 PRO A N 1
ATOM 669 C CA . PRO A 1 90 ? 14.497 -12.227 -16.215 1.00 80.94 90 PRO A CA 1
ATOM 670 C C . PRO A 1 90 ? 13.450 -11.333 -15.529 1.00 80.94 90 PRO A C 1
ATOM 672 O O . PRO A 1 90 ? 13.773 -10.489 -14.695 1.00 80.94 90 PRO A O 1
ATOM 675 N N . VAL A 1 91 ? 12.182 -11.589 -15.865 1.00 80.25 91 VAL A N 1
ATOM 676 C CA . VAL A 1 91 ? 10.981 -10.975 -15.282 1.00 80.25 91 VAL A CA 1
ATOM 677 C C . VAL A 1 91 ? 10.310 -12.002 -14.358 1.00 80.25 91 VAL A C 1
ATOM 679 O O . VAL A 1 91 ? 10.153 -13.160 -14.751 1.00 80.25 91 VAL A O 1
ATOM 682 N N . MET A 1 92 ? 9.953 -11.618 -13.131 1.00 83.56 92 MET A N 1
ATOM 683 C CA . MET A 1 92 ? 9.355 -12.492 -12.115 1.00 83.56 92 MET A CA 1
ATOM 684 C C . MET A 1 92 ? 8.049 -11.917 -11.569 1.00 83.56 92 MET A C 1
ATOM 686 O O . MET A 1 92 ? 8.001 -10.785 -11.089 1.00 83.56 92 MET A O 1
ATOM 690 N N . THR A 1 93 ? 6.996 -12.735 -11.578 1.00 81.81 93 THR A N 1
ATOM 691 C CA . THR A 1 93 ? 5.660 -12.358 -11.101 1.00 81.81 93 THR A CA 1
ATOM 692 C C . THR A 1 93 ? 5.340 -13.082 -9.797 1.00 81.81 93 THR A C 1
ATOM 694 O O . THR A 1 93 ? 5.168 -14.296 -9.825 1.00 81.81 93 THR A O 1
ATOM 697 N N . VAL A 1 94 ? 5.227 -12.383 -8.658 1.00 84.44 94 VAL A N 1
ATOM 698 C 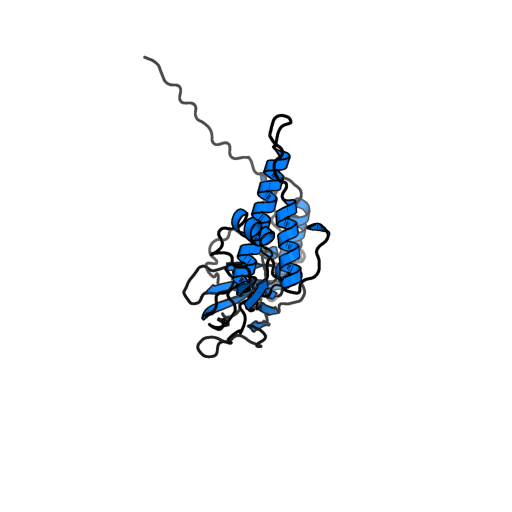CA . VAL A 1 94 ? 4.823 -12.996 -7.368 1.00 84.44 94 VAL A CA 1
ATOM 699 C C . VAL A 1 94 ? 5.674 -14.244 -7.034 1.00 84.44 94 VAL A C 1
ATOM 701 O O . VAL A 1 94 ? 5.166 -15.312 -6.703 1.00 84.44 94 VAL A O 1
ATOM 704 N N . GLY A 1 95 ? 6.994 -14.160 -7.225 1.00 80.25 95 GLY A N 1
ATOM 705 C CA . GLY A 1 95 ? 7.915 -15.287 -7.004 1.00 80.25 95 GLY A CA 1
ATOM 706 C C . GLY A 1 95 ? 7.899 -16.388 -8.078 1.00 80.25 95 GLY A C 1
ATOM 707 O O . GLY A 1 95 ? 8.731 -17.293 -8.024 1.00 80.25 95 GLY A O 1
ATOM 708 N N . HIS A 1 96 ? 7.023 -16.313 -9.084 1.00 83.62 96 HIS A N 1
ATOM 709 C CA . HIS A 1 96 ? 7.059 -17.190 -10.251 1.00 83.62 96 HIS A CA 1
ATOM 710 C C . HIS A 1 96 ? 8.048 -16.658 -11.288 1.00 83.62 96 HIS A C 1
ATOM 712 O O . HIS A 1 96 ? 7.963 -15.508 -11.720 1.00 83.62 96 HIS A O 1
ATOM 718 N N . ALA A 1 97 ? 8.985 -17.515 -11.697 1.00 81.69 97 ALA A N 1
ATOM 719 C CA . ALA A 1 97 ? 9.916 -17.196 -12.766 1.00 81.69 97 ALA A CA 1
ATOM 720 C C . ALA A 1 97 ? 9.175 -17.071 -14.103 1.00 81.69 97 ALA A C 1
ATOM 722 O O . ALA A 1 97 ? 8.450 -17.981 -14.508 1.00 81.69 97 ALA A O 1
ATOM 723 N N . GLY A 1 98 ? 9.409 -15.963 -14.801 1.00 81.00 98 GLY A N 1
ATOM 724 C CA . GLY A 1 98 ? 8.860 -15.704 -16.120 1.00 81.00 98 GLY A CA 1
ATOM 725 C C . GLY A 1 98 ? 7.593 -14.852 -16.125 1.00 81.00 98 GLY A C 1
ATOM 726 O O . GLY A 1 98 ? 7.073 -14.393 -15.106 1.00 81.00 98 GLY A O 1
ATOM 727 N N . CYS A 1 99 ? 7.119 -14.649 -17.347 1.00 85.19 99 CYS A N 1
ATOM 728 C CA . CYS A 1 99 ? 5.988 -13.809 -17.690 1.00 85.19 99 CYS A CA 1
ATOM 729 C C . CYS A 1 99 ? 4.847 -14.700 -18.186 1.00 85.19 99 CYS A C 1
ATOM 731 O O . CYS A 1 99 ? 5.014 -15.417 -19.176 1.00 85.19 99 CYS A O 1
ATOM 733 N N . VAL A 1 100 ? 3.710 -14.700 -17.488 1.00 88.75 100 VAL A N 1
ATOM 734 C CA . VAL A 1 100 ? 2.548 -15.526 -17.845 1.00 88.75 100 VAL A CA 1
ATOM 735 C C . VAL A 1 100 ? 1.359 -14.627 -18.140 1.00 88.75 100 VAL A C 1
ATOM 737 O O . VAL A 1 100 ? 1.077 -13.720 -17.367 1.00 88.75 100 VAL A O 1
ATOM 740 N N . ASN A 1 101 ? 0.646 -14.923 -19.228 1.00 88.06 101 ASN A N 1
ATOM 741 C CA . ASN A 1 101 ? -0.550 -14.202 -19.661 1.00 88.06 101 ASN A CA 1
ATOM 742 C C . ASN A 1 101 ? -1.756 -15.142 -19.768 1.00 88.06 101 ASN A C 1
ATOM 744 O O . ASN A 1 101 ? -1.616 -16.336 -20.053 1.00 88.06 101 ASN A O 1
ATOM 748 N N . GLY A 1 102 ? -2.958 -14.601 -19.577 1.00 87.50 102 GLY A N 1
ATOM 749 C CA . GLY A 1 102 ? -4.215 -15.310 -19.779 1.00 87.50 102 GLY A CA 1
ATOM 750 C C . GLY A 1 102 ? -4.567 -16.276 -18.646 1.00 87.50 102 GLY A C 1
ATOM 751 O O . GLY A 1 102 ? -4.436 -15.961 -17.463 1.00 87.50 102 GLY A O 1
ATOM 752 N N . ALA A 1 103 ? -5.093 -17.452 -19.001 1.00 84.50 103 ALA A N 1
ATOM 753 C CA . ALA A 1 103 ? -5.668 -18.407 -18.046 1.00 84.50 103 ALA A CA 1
ATOM 754 C C . ALA A 1 103 ? -4.637 -19.068 -17.110 1.00 84.50 103 ALA A C 1
ATOM 756 O O . ALA A 1 103 ? -5.019 -19.604 -16.075 1.00 84.50 103 ALA A O 1
ATOM 757 N N . GLY A 1 104 ? -3.349 -19.032 -17.463 1.00 84.38 104 GLY A N 1
ATOM 758 C CA . GLY A 1 104 ? -2.267 -19.603 -16.654 1.00 84.38 104 GLY A CA 1
ATOM 759 C C . GLY A 1 104 ? -1.671 -18.647 -15.621 1.00 84.38 104 GLY A C 1
ATOM 760 O O . GLY A 1 104 ? -0.720 -19.031 -14.944 1.00 84.38 104 GLY A O 1
ATOM 761 N N . ARG A 1 105 ? -2.162 -17.403 -15.530 1.00 91.56 105 ARG A N 1
ATOM 762 C CA . ARG A 1 105 ? -1.546 -16.377 -14.684 1.00 91.56 105 ARG A CA 1
ATOM 763 C C . ARG A 1 105 ? -1.536 -16.782 -13.199 1.00 91.56 105 ARG A C 1
ATOM 765 O O . ARG A 1 105 ? -2.527 -17.336 -12.715 1.00 91.56 105 ARG A O 1
ATOM 772 N N . PRO A 1 106 ? -0.442 -16.512 -12.470 1.00 93.19 106 PRO A N 1
ATOM 773 C CA . PRO A 1 106 ? -0.321 -16.863 -11.062 1.00 93.19 106 PRO A CA 1
ATOM 774 C C . PRO A 1 106 ? -1.371 -16.156 -10.199 1.00 93.19 106 PRO A C 1
ATOM 776 O O . PRO A 1 106 ? -1.763 -15.016 -10.465 1.00 93.19 106 PRO A O 1
ATOM 779 N N . VAL A 1 107 ? -1.797 -16.845 -9.137 1.00 93.50 107 VAL A N 1
ATOM 780 C CA . VAL A 1 107 ? -2.727 -16.318 -8.133 1.00 93.50 107 VAL A CA 1
ATOM 781 C C . VAL A 1 107 ? -1.976 -16.097 -6.826 1.00 93.50 107 VAL A C 1
ATOM 783 O O . VAL A 1 107 ? -1.493 -17.052 -6.219 1.00 93.50 107 VAL A O 1
ATOM 786 N N . THR A 1 108 ? -1.893 -14.847 -6.376 1.00 91.56 108 THR A N 1
ATOM 787 C CA . THR A 1 108 ? -1.317 -14.505 -5.072 1.00 91.56 108 THR A CA 1
ATOM 788 C C . THR A 1 108 ? -2.361 -14.631 -3.967 1.00 91.56 108 THR A C 1
ATOM 790 O O . THR A 1 108 ? -3.497 -14.175 -4.103 1.00 91.56 108 THR A O 1
ATOM 793 N N . GLY A 1 109 ? -1.973 -15.228 -2.840 1.00 87.69 109 GLY A N 1
ATOM 794 C CA . GLY A 1 109 ? -2.801 -15.294 -1.631 1.00 87.69 109 GLY A CA 1
ATOM 795 C C . GLY A 1 109 ? -2.836 -13.989 -0.826 1.00 87.69 109 GLY A C 1
ATOM 796 O O . GLY A 1 109 ? -3.483 -13.943 0.215 1.00 87.69 109 GLY A O 1
ATOM 797 N N . THR A 1 110 ? -2.131 -12.946 -1.270 1.00 85.50 110 THR A N 1
ATOM 798 C CA . THR A 1 110 ? -1.999 -11.670 -0.557 1.00 85.50 110 THR A CA 1
ATOM 799 C C . THR A 1 110 ? -2.021 -10.478 -1.514 1.00 85.50 110 THR A C 1
ATOM 801 O O . THR A 1 110 ? -1.538 -10.565 -2.644 1.00 85.50 110 THR A O 1
ATOM 804 N N . THR A 1 111 ? -2.554 -9.347 -1.053 1.00 86.56 111 THR A N 1
ATOM 805 C CA . THR A 1 111 ? -2.446 -8.044 -1.733 1.00 86.56 111 THR A CA 1
ATOM 806 C C . THR A 1 111 ? -1.095 -7.362 -1.481 1.00 86.56 111 THR A C 1
ATOM 808 O O . THR A 1 111 ? -0.810 -6.351 -2.105 1.00 86.56 111 THR A O 1
ATOM 811 N N . LEU A 1 112 ? -0.283 -7.881 -0.556 1.00 85.56 112 LEU A N 1
ATOM 812 C CA . LEU A 1 112 ? 1.056 -7.389 -0.222 1.00 85.56 112 LEU A CA 1
ATOM 813 C C . LEU A 1 112 ? 2.076 -8.273 -0.931 1.00 85.56 112 LEU A C 1
ATOM 815 O O . LEU A 1 112 ? 2.651 -9.190 -0.344 1.00 85.56 112 LEU A O 1
ATOM 819 N N . THR A 1 113 ? 2.194 -8.081 -2.237 1.00 86.56 113 THR A N 1
ATOM 820 C CA . THR A 1 113 ? 3.100 -8.857 -3.085 1.00 86.56 113 THR A CA 1
ATOM 821 C C . THR A 1 113 ? 4.050 -7.926 -3.819 1.00 86.56 113 THR A C 1
ATOM 823 O O . THR A 1 113 ? 3.925 -6.709 -3.750 1.00 86.56 113 THR A O 1
ATOM 826 N N . SER A 1 114 ? 4.996 -8.497 -4.547 1.00 89.00 114 SER A N 1
ATOM 827 C CA . SER A 1 114 ? 5.885 -7.755 -5.423 1.00 89.00 114 SER A CA 1
ATOM 828 C C . SER A 1 114 ? 6.042 -8.440 -6.774 1.00 89.00 114 SER A C 1
ATOM 830 O O . SER A 1 114 ? 5.687 -9.612 -6.967 1.00 89.00 114 SER A O 1
ATOM 832 N N . VAL A 1 115 ? 6.561 -7.673 -7.721 1.00 89.44 115 VAL A N 1
ATOM 833 C CA . VAL A 1 115 ? 7.039 -8.133 -9.021 1.00 89.44 115 VAL A CA 1
ATOM 834 C C . VAL A 1 115 ? 8.425 -7.551 -9.257 1.00 89.44 115 VAL A C 1
ATOM 836 O O . VAL A 1 115 ? 8.753 -6.487 -8.738 1.00 89.44 115 VAL A O 1
ATOM 839 N N . SER A 1 116 ? 9.272 -8.254 -9.996 1.00 89.12 116 SER A N 1
ATOM 840 C CA . SER A 1 116 ? 10.650 -7.813 -10.201 1.00 89.12 116 SER A CA 1
ATOM 841 C C . SER A 1 116 ? 11.144 -8.118 -11.600 1.00 89.12 116 SER A C 1
ATOM 843 O O . SER A 1 116 ? 10.734 -9.089 -12.236 1.00 89.12 116 SER A O 1
ATOM 845 N N . ALA A 1 117 ? 12.051 -7.283 -12.081 1.00 88.75 117 ALA A N 1
ATOM 846 C CA . ALA A 1 117 ? 12.732 -7.468 -13.342 1.00 88.75 117 ALA A CA 1
ATOM 847 C C . ALA A 1 117 ? 14.222 -7.172 -13.164 1.00 88.75 117 ALA A C 1
ATOM 849 O O . ALA A 1 117 ? 14.610 -6.301 -12.389 1.00 88.75 117 ALA A O 1
ATOM 850 N N . THR A 1 118 ? 15.065 -7.923 -13.869 1.00 85.38 118 THR A N 1
ATOM 851 C CA . THR A 1 118 ? 16.520 -7.745 -13.801 1.00 85.38 118 THR A CA 1
ATOM 852 C C . THR A 1 118 ? 17.010 -6.973 -15.020 1.00 85.38 118 THR A C 1
ATOM 854 O O . THR A 1 118 ? 16.653 -7.307 -16.147 1.00 85.38 118 THR A O 1
ATOM 857 N N . ALA A 1 119 ? 17.842 -5.963 -14.794 1.00 83.94 119 ALA A N 1
ATOM 858 C CA . ALA A 1 119 ? 18.556 -5.222 -15.830 1.00 83.94 119 ALA A CA 1
ATOM 859 C C . ALA A 1 119 ? 20.074 -5.356 -15.623 1.00 83.94 119 ALA A C 1
ATOM 861 O O . ALA A 1 119 ? 20.531 -6.019 -14.683 1.00 83.94 119 ALA A O 1
ATOM 862 N N . THR A 1 120 ? 20.867 -4.749 -16.504 1.00 80.69 120 THR A N 1
ATOM 863 C CA . THR A 1 120 ? 22.324 -4.729 -16.344 1.00 80.69 120 THR A CA 1
ATOM 864 C C . THR A 1 120 ? 22.694 -3.944 -15.083 1.00 80.69 120 THR A C 1
ATOM 866 O O . THR A 1 120 ? 21.974 -3.052 -14.637 1.00 80.69 120 THR A O 1
ATOM 869 N N . SER A 1 121 ? 23.829 -4.276 -14.462 1.00 75.62 121 SER A N 1
ATOM 870 C CA . SER A 1 121 ? 24.287 -3.572 -13.259 1.00 75.62 121 SER A CA 1
ATOM 871 C C . SER A 1 121 ? 24.422 -2.064 -13.513 1.00 75.62 121 SER A C 1
ATOM 873 O O . SER A 1 121 ? 25.100 -1.656 -14.453 1.00 75.62 121 SER A O 1
ATOM 875 N N . GLY A 1 122 ? 23.795 -1.254 -12.656 1.00 72.75 122 GLY A N 1
ATOM 876 C CA . GLY A 1 122 ? 23.796 0.209 -12.759 1.00 72.75 122 GLY A CA 1
ATOM 877 C C . GLY A 1 122 ? 22.618 0.797 -13.540 1.00 72.75 122 GLY A C 1
ATOM 878 O O . GLY A 1 122 ? 22.468 2.015 -13.554 1.00 72.75 122 GLY A O 1
ATOM 879 N N . GLU A 1 123 ? 21.769 -0.039 -14.140 1.00 79.94 123 GLU A N 1
ATOM 880 C CA . GLU A 1 123 ? 20.542 0.393 -14.808 1.00 79.94 123 GLU A CA 1
ATOM 881 C C . GLU A 1 123 ? 19.369 0.420 -13.819 1.00 79.94 123 GLU A C 1
ATOM 883 O O . GLU A 1 123 ? 19.140 -0.536 -13.073 1.00 79.94 123 GLU A O 1
ATOM 888 N N . ALA A 1 124 ? 18.618 1.523 -13.807 1.00 82.31 124 ALA A N 1
ATOM 889 C CA . ALA A 1 124 ? 17.345 1.589 -13.099 1.00 82.31 124 ALA A CA 1
ATOM 890 C C . ALA A 1 124 ? 16.238 0.953 -13.952 1.00 82.31 124 ALA A C 1
ATOM 892 O O . ALA A 1 124 ? 16.345 0.871 -15.174 1.00 82.31 124 ALA A O 1
ATOM 893 N N . VAL A 1 125 ? 15.176 0.483 -13.300 1.00 86.12 125 VAL A N 1
ATOM 894 C CA . VAL A 1 125 ? 14.021 -0.132 -13.960 1.00 86.12 125 VAL A CA 1
ATOM 895 C C . VAL A 1 125 ? 12.790 0.729 -13.700 1.00 86.12 125 VAL A C 1
ATOM 897 O O . VAL A 1 125 ? 12.552 1.182 -12.576 1.00 86.12 125 VAL A O 1
ATOM 900 N N . ILE A 1 126 ? 12.019 0.961 -14.756 1.00 87.88 126 ILE A N 1
ATOM 901 C CA . ILE A 1 126 ? 10.686 1.552 -14.709 1.00 87.88 126 ILE A CA 1
ATOM 902 C C . ILE A 1 126 ? 9.684 0.421 -14.864 1.00 87.88 126 ILE A C 1
ATOM 904 O O . ILE A 1 126 ? 9.829 -0.423 -15.747 1.00 87.88 126 ILE A O 1
ATOM 908 N N . TYR A 1 127 ? 8.655 0.434 -14.033 1.00 90.56 127 TYR A N 1
ATOM 909 C CA . TYR A 1 127 ? 7.522 -0.461 -14.131 1.00 90.56 127 TYR A CA 1
ATOM 910 C C . TYR A 1 127 ? 6.275 0.306 -14.533 1.00 90.56 127 TYR A C 1
ATOM 912 O O . TYR A 1 127 ? 6.015 1.399 -14.034 1.00 90.56 127 TYR A O 1
ATOM 920 N N . GLU A 1 128 ? 5.471 -0.334 -15.365 1.00 90.94 128 GLU A N 1
ATOM 921 C CA . GLU A 1 128 ? 4.094 0.059 -15.614 1.00 90.94 128 GLU A CA 1
ATOM 922 C C . GLU A 1 128 ? 3.184 -1.033 -15.064 1.00 90.94 128 GLU A C 1
ATOM 924 O O . GLU A 1 128 ? 3.407 -2.226 -15.300 1.00 90.94 128 GLU A O 1
ATOM 929 N N . ARG A 1 129 ? 2.145 -0.626 -14.332 1.00 91.75 129 ARG A N 1
ATOM 930 C CA . ARG A 1 129 ? 1.105 -1.511 -13.803 1.00 91.75 129 ARG A CA 1
ATOM 931 C C . ARG A 1 129 ? -0.260 -1.033 -14.262 1.00 91.75 129 ARG A C 1
ATOM 933 O O . ARG A 1 129 ? -0.601 0.134 -14.095 1.00 91.75 129 ARG A O 1
ATOM 940 N N . GLN A 1 130 ? -1.102 -1.970 -14.683 1.00 92.88 130 GLN A N 1
ATOM 941 C CA . GLN A 1 130 ? -2.502 -1.707 -14.993 1.00 92.88 130 GLN A CA 1
ATOM 942 C C . GLN A 1 130 ? -3.422 -2.806 -14.457 1.00 92.88 130 GLN A C 1
ATOM 944 O O . GLN A 1 130 ? -3.055 -3.980 -14.404 1.00 92.88 130 GLN A O 1
ATOM 949 N N . ARG A 1 131 ? -4.655 -2.450 -14.091 1.00 93.44 131 ARG A N 1
ATOM 950 C CA . ARG A 1 131 ? -5.704 -3.441 -13.819 1.00 93.44 131 ARG A CA 1
ATOM 951 C C . ARG A 1 131 ? -6.288 -3.959 -15.132 1.00 93.44 131 ARG A C 1
ATOM 953 O O . ARG A 1 131 ? -6.493 -3.205 -16.078 1.00 93.44 131 ARG A O 1
ATOM 960 N N . LEU A 1 132 ? -6.587 -5.256 -15.191 1.00 92.69 132 LEU A N 1
ATOM 961 C CA . LEU A 1 132 ? -7.178 -5.875 -16.385 1.00 92.69 132 LEU A CA 1
ATOM 962 C C . LEU A 1 132 ? -8.632 -5.447 -16.635 1.00 92.69 132 LEU A C 1
ATOM 964 O O . LEU A 1 132 ? -9.147 -5.671 -17.725 1.00 92.69 132 LEU A O 1
ATOM 968 N N . ASP A 1 133 ? -9.290 -4.821 -15.657 1.00 89.75 133 ASP A N 1
ATOM 969 C CA . ASP A 1 133 ? -10.605 -4.194 -15.841 1.00 89.75 133 ASP A CA 1
ATOM 970 C C . ASP A 1 133 ? -10.530 -2.826 -16.545 1.00 89.75 133 ASP A C 1
ATOM 972 O O . ASP A 1 133 ? -11.562 -2.200 -16.779 1.00 89.75 133 ASP A O 1
ATOM 976 N N . GLY A 1 134 ? -9.323 -2.383 -16.916 1.00 78.62 134 GLY A N 1
ATOM 977 C CA . GLY A 1 134 ? -9.090 -1.154 -17.665 1.00 78.62 134 GLY A CA 1
ATOM 978 C C . GLY A 1 134 ? -9.008 0.104 -16.805 1.00 78.62 134 GLY A C 1
ATOM 979 O O . GLY A 1 134 ? -8.983 1.196 -17.370 1.00 78.62 134 GLY A O 1
ATOM 980 N N . SER A 1 135 ? -8.958 -0.007 -15.471 1.00 79.00 135 SER A N 1
ATOM 981 C CA . SER A 1 135 ? -8.700 1.165 -14.629 1.00 79.00 135 SER A CA 1
ATOM 982 C C . SER A 1 135 ? -7.281 1.722 -14.837 1.00 79.00 135 SER A C 1
ATOM 984 O O . SER A 1 135 ? -6.409 1.038 -15.378 1.00 79.00 135 SER A O 1
ATOM 986 N N . GLU A 1 136 ? -7.076 2.960 -14.382 1.00 71.69 136 GLU A N 1
ATOM 987 C CA . GLU A 1 136 ? -5.881 3.791 -14.594 1.00 71.69 136 GLU A CA 1
ATOM 988 C C . GLU A 1 136 ? -4.551 3.050 -14.364 1.00 71.69 136 GLU A C 1
ATOM 990 O O . GLU A 1 136 ? -4.426 2.222 -13.452 1.00 71.69 136 GLU A O 1
ATOM 995 N N . SER A 1 137 ? -3.576 3.329 -15.234 1.00 68.94 137 SER A N 1
ATOM 996 C CA . SER A 1 137 ? -2.205 2.839 -15.121 1.00 68.94 137 SER A CA 1
ATOM 997 C C . SER A 1 137 ? -1.444 3.644 -14.073 1.00 68.94 137 SER A C 1
ATOM 999 O O . SER A 1 137 ? -1.639 4.848 -13.925 1.00 68.94 137 SER A O 1
ATOM 1001 N N . VAL A 1 138 ? -0.572 2.968 -13.332 1.00 75.19 138 VAL A N 1
ATOM 1002 C CA . VAL A 1 138 ? 0.353 3.620 -12.405 1.00 75.19 138 VAL A CA 1
ATOM 1003 C C . VAL A 1 138 ? 1.764 3.260 -12.826 1.00 75.19 138 VAL A C 1
ATOM 1005 O O . VAL A 1 138 ? 2.104 2.075 -12.901 1.00 75.19 138 VAL A O 1
ATOM 1008 N N . ASP A 1 139 ? 2.561 4.295 -13.066 1.00 70.94 139 ASP A N 1
ATOM 1009 C CA . ASP A 1 139 ? 3.979 4.178 -13.371 1.00 70.94 139 ASP A CA 1
ATOM 1010 C C . ASP A 1 139 ? 4.799 4.320 -12.087 1.00 70.94 139 ASP A C 1
ATOM 1012 O O . ASP A 1 139 ? 4.508 5.150 -11.223 1.00 70.94 139 ASP A O 1
ATOM 1016 N N . SER A 1 140 ? 5.841 3.503 -11.960 1.00 74.75 140 SER A N 1
ATOM 1017 C CA . SER A 1 140 ? 6.798 3.570 -10.856 1.00 74.75 140 SER A CA 1
ATOM 1018 C C . SER A 1 140 ? 8.215 3.438 -11.402 1.00 74.75 140 SER A C 1
ATOM 1020 O O . SER A 1 140 ? 8.487 2.564 -12.223 1.00 74.75 140 SER A O 1
ATOM 1022 N N . SER A 1 141 ? 9.130 4.301 -10.963 1.00 69.94 141 SER A N 1
ATOM 1023 C CA . SER A 1 141 ? 10.513 4.353 -11.454 1.00 69.94 141 SER A CA 1
ATOM 1024 C C . SER A 1 141 ? 11.525 4.186 -10.325 1.00 69.94 141 SER A C 1
ATOM 1026 O O . SER A 1 141 ? 11.340 4.744 -9.243 1.00 69.94 141 SER A O 1
ATOM 1028 N N . GLY A 1 142 ? 12.644 3.515 -10.609 1.00 65.25 142 GLY A N 1
ATOM 1029 C CA . GLY A 1 142 ? 13.867 3.634 -9.806 1.00 65.25 142 GLY A CA 1
ATOM 1030 C C . GLY A 1 142 ? 14.116 2.524 -8.784 1.00 65.25 142 GLY A C 1
ATOM 1031 O O . GLY A 1 142 ? 15.005 2.670 -7.948 1.00 65.25 142 GLY A O 1
ATOM 1032 N N . SER A 1 143 ? 13.383 1.410 -8.848 1.00 74.50 143 SER A N 1
ATOM 1033 C CA . SER A 1 143 ? 13.591 0.249 -7.971 1.00 74.50 143 SER A CA 1
ATOM 1034 C C . SER A 1 143 ? 13.879 -1.013 -8.792 1.00 74.50 143 SER A C 1
ATOM 1036 O O . SER A 1 143 ? 13.333 -1.156 -9.881 1.00 74.50 143 SER A O 1
ATOM 1038 N N . PRO A 1 144 ? 14.695 -1.969 -8.310 1.00 78.69 144 PRO A N 1
ATOM 1039 C CA . PRO A 1 144 ? 14.817 -3.291 -8.932 1.00 78.69 144 PRO A CA 1
ATOM 1040 C C . PRO A 1 144 ? 13.576 -4.174 -8.710 1.00 78.69 144 PRO A C 1
ATOM 1042 O O . PRO A 1 144 ? 13.449 -5.225 -9.333 1.00 78.69 144 PRO A O 1
ATOM 1045 N N . VAL A 1 145 ? 12.662 -3.768 -7.825 1.00 85.69 145 VAL A N 1
ATOM 1046 C CA . VAL A 1 145 ? 11.442 -4.502 -7.468 1.00 85.69 145 VAL A CA 1
ATOM 1047 C C . VAL A 1 145 ? 10.285 -3.513 -7.350 1.00 85.69 145 VAL A C 1
ATOM 1049 O O . VAL A 1 145 ? 10.403 -2.501 -6.660 1.00 85.69 145 VAL A O 1
ATOM 1052 N N . LEU A 1 146 ? 9.157 -3.810 -7.988 1.00 88.00 146 LEU A N 1
ATOM 1053 C CA . LEU A 1 146 ? 7.897 -3.123 -7.736 1.00 88.00 146 LEU A CA 1
ATOM 1054 C C . LEU A 1 146 ? 7.167 -3.849 -6.605 1.00 88.00 146 LEU A C 1
ATOM 1056 O O . LEU A 1 146 ? 6.631 -4.944 -6.787 1.00 88.00 146 LEU A O 1
ATOM 1060 N N . GLU A 1 147 ? 7.175 -3.239 -5.428 1.00 88.00 147 GLU A N 1
ATOM 1061 C CA . GLU A 1 147 ? 6.432 -3.703 -4.260 1.00 88.00 147 GLU A CA 1
ATOM 1062 C C . GLU A 1 147 ? 5.043 -3.066 -4.238 1.00 88.00 147 GLU A C 1
ATOM 1064 O O . GLU A 1 147 ? 4.887 -1.888 -4.556 1.00 88.00 147 GLU A O 1
ATOM 1069 N N . PHE A 1 148 ? 4.029 -3.849 -3.875 1.00 87.12 148 PHE A N 1
ATOM 1070 C CA . PHE A 1 148 ? 2.667 -3.362 -3.704 1.00 87.12 148 PHE A CA 1
ATOM 1071 C C . PHE A 1 148 ? 2.361 -3.193 -2.222 1.00 87.12 148 PHE A C 1
ATOM 1073 O O . PHE A 1 148 ? 2.374 -4.161 -1.454 1.00 87.12 148 PHE A O 1
ATOM 1080 N N . GLY A 1 149 ? 2.075 -1.954 -1.838 1.00 83.62 149 GLY A N 1
ATOM 1081 C CA . GLY A 1 149 ? 1.691 -1.594 -0.488 1.00 83.62 149 GLY A CA 1
ATOM 1082 C C . GLY A 1 149 ? 0.202 -1.824 -0.205 1.00 83.62 149 GLY A C 1
ATOM 1083 O O . GLY A 1 149 ? -0.578 -2.248 -1.068 1.00 83.62 149 GLY A O 1
ATOM 1084 N N . PRO A 1 150 ? -0.233 -1.527 1.030 1.00 82.56 150 PRO A N 1
ATOM 1085 C CA . PRO A 1 150 ? -1.648 -1.396 1.358 1.00 82.56 150 PRO A CA 1
ATOM 1086 C C . PRO A 1 150 ? -2.340 -0.431 0.387 1.00 82.56 150 PRO A C 1
ATOM 1088 O O . PRO A 1 150 ? -1.834 0.656 0.137 1.00 82.56 150 PRO A O 1
ATOM 1091 N N . GLY A 1 151 ? -3.493 -0.806 -0.173 1.00 83.25 151 GLY A N 1
ATOM 1092 C CA . GLY A 1 151 ? -4.209 0.063 -1.119 1.00 83.25 151 GLY A CA 1
ATOM 1093 C C . GLY A 1 151 ? -3.991 -0.264 -2.595 1.00 83.25 151 GLY A C 1
ATOM 1094 O O . GLY A 1 151 ? -4.916 -0.112 -3.391 1.00 83.25 151 GLY A O 1
ATOM 1095 N N . ASP A 1 152 ? -2.812 -0.772 -2.952 1.00 87.25 152 ASP A N 1
ATOM 1096 C CA . ASP A 1 152 ? -2.419 -0.965 -4.351 1.00 87.25 152 ASP A CA 1
ATOM 1097 C C . ASP A 1 152 ? -3.209 -2.059 -5.062 1.00 87.25 152 ASP A C 1
ATOM 1099 O O . ASP A 1 152 ? -3.563 -1.943 -6.241 1.00 87.25 152 ASP A O 1
ATOM 1103 N N . LEU A 1 153 ? -3.475 -3.143 -4.336 1.00 90.88 153 LEU A N 1
ATOM 1104 C CA . LEU A 1 153 ? -4.136 -4.323 -4.860 1.00 90.88 153 LEU A CA 1
ATOM 1105 C C . LEU A 1 153 ? -5.432 -4.617 -4.101 1.00 90.88 153 LEU A C 1
ATOM 1107 O O . LEU A 1 153 ? -5.537 -4.426 -2.892 1.00 90.88 153 LEU A O 1
ATOM 1111 N N . ALA A 1 154 ? -6.420 -5.122 -4.831 1.00 91.31 154 ALA A N 1
ATOM 1112 C CA . ALA A 1 154 ? -7.732 -5.499 -4.334 1.00 91.31 154 ALA A CA 1
ATOM 1113 C C . ALA A 1 154 ? -7.893 -7.025 -4.395 1.00 91.31 154 ALA A C 1
ATOM 1115 O O . ALA A 1 154 ? -7.505 -7.626 -5.405 1.00 91.31 154 ALA A O 1
ATOM 1116 N N . PRO A 1 155 ? -8.515 -7.660 -3.385 1.00 93.06 155 PRO A N 1
ATOM 1117 C CA . PRO A 1 155 ? -8.888 -9.070 -3.463 1.00 93.06 155 PRO A CA 1
ATOM 1118 C C . PRO A 1 155 ? -9.759 -9.362 -4.691 1.00 93.06 155 PRO A C 1
ATOM 1120 O O . PRO A 1 155 ? -10.651 -8.584 -5.036 1.00 93.06 155 PRO A O 1
ATOM 1123 N N . GLY A 1 156 ? -9.470 -10.460 -5.391 1.00 94.38 156 GLY A N 1
ATOM 1124 C CA . GLY A 1 156 ? -10.113 -10.823 -6.661 1.00 94.38 156 GLY A CA 1
ATOM 1125 C C . GLY A 1 156 ? -9.681 -9.975 -7.866 1.00 94.38 156 GLY A C 1
ATOM 1126 O O . GLY A 1 156 ? -10.076 -10.262 -8.999 1.00 94.38 156 GLY A O 1
ATOM 1127 N N . GLY A 1 157 ? -8.866 -8.937 -7.658 1.00 94.06 157 GLY A N 1
ATOM 1128 C CA . GLY A 1 157 ? -8.352 -8.082 -8.719 1.00 94.06 157 GLY A CA 1
ATOM 1129 C C . GLY A 1 157 ? -7.371 -8.825 -9.625 1.00 94.06 157 GLY A C 1
ATOM 1130 O O . GLY A 1 157 ? -6.581 -9.650 -9.168 1.00 94.06 157 GLY A O 1
ATOM 1131 N N . SER A 1 158 ? -7.406 -8.524 -10.923 1.00 95.00 158 SER A N 1
ATOM 1132 C CA . SER A 1 158 ? -6.412 -9.010 -11.884 1.00 95.00 158 SER A CA 1
ATOM 1133 C C . SER A 1 158 ? -5.628 -7.842 -12.464 1.00 95.00 158 SER A C 1
ATOM 1135 O O . SER A 1 158 ? -6.202 -6.800 -12.786 1.00 95.00 158 SER A O 1
ATOM 1137 N N . TYR A 1 159 ? -4.322 -8.031 -12.578 1.00 94.88 159 TYR A N 1
ATOM 1138 C CA . TYR A 1 159 ? -3.352 -6.991 -12.879 1.00 94.88 159 TYR A CA 1
ATOM 1139 C C . TYR A 1 159 ? -2.431 -7.468 -13.989 1.00 94.88 159 TYR A C 1
ATOM 1141 O O . TYR A 1 159 ? -2.125 -8.658 -14.083 1.00 94.88 159 TYR A O 1
ATOM 1149 N N . ARG A 1 160 ? -1.971 -6.522 -14.798 1.00 94.31 160 ARG A N 1
ATOM 1150 C CA . ARG A 1 160 ? -0.852 -6.695 -15.708 1.00 94.31 160 ARG A CA 1
ATOM 1151 C C . ARG A 1 160 ? 0.240 -5.696 -15.382 1.00 94.31 160 ARG A C 1
ATOM 1153 O O . ARG A 1 160 ? -0.040 -4.593 -14.915 1.00 94.31 160 ARG A O 1
ATOM 1160 N N . TRP A 1 161 ? 1.474 -6.090 -15.622 1.00 93.12 161 TRP A N 1
ATOM 1161 C CA . TRP A 1 161 ? 2.632 -5.246 -15.416 1.00 93.12 161 TRP A CA 1
ATOM 1162 C C . TRP A 1 161 ? 3.693 -5.527 -16.474 1.00 93.12 161 TRP A C 1
ATOM 1164 O O . TRP A 1 161 ? 3.720 -6.606 -17.071 1.00 93.12 161 TRP A O 1
ATOM 1174 N N . ARG A 1 162 ? 4.549 -4.546 -16.721 1.00 91.69 162 ARG A N 1
ATOM 1175 C CA . ARG A 1 162 ? 5.723 -4.661 -17.587 1.00 91.69 162 ARG A CA 1
ATOM 1176 C C . ARG A 1 162 ? 6.829 -3.764 -17.060 1.00 91.69 162 ARG A C 1
ATOM 1178 O O . ARG A 1 162 ? 6.577 -2.896 -16.227 1.00 91.69 162 ARG A O 1
ATOM 1185 N N . ALA A 1 163 ? 8.048 -3.999 -17.519 1.00 91.06 163 ALA A N 1
ATOM 1186 C CA . ALA A 1 163 ? 9.220 -3.263 -17.080 1.00 91.06 163 ALA A CA 1
ATOM 1187 C C . ALA A 1 163 ? 10.059 -2.803 -18.272 1.00 91.06 163 ALA A C 1
ATOM 1189 O O . ALA A 1 163 ? 10.143 -3.509 -19.274 1.00 91.06 163 ALA A O 1
ATOM 1190 N N . ARG A 1 164 ? 10.710 -1.650 -18.157 1.00 88.25 164 ARG A N 1
ATOM 1191 C CA . ARG A 1 164 ? 11.746 -1.185 -19.086 1.00 88.25 164 ARG A CA 1
ATOM 1192 C C . ARG A 1 164 ? 12.932 -0.632 -18.316 1.00 88.2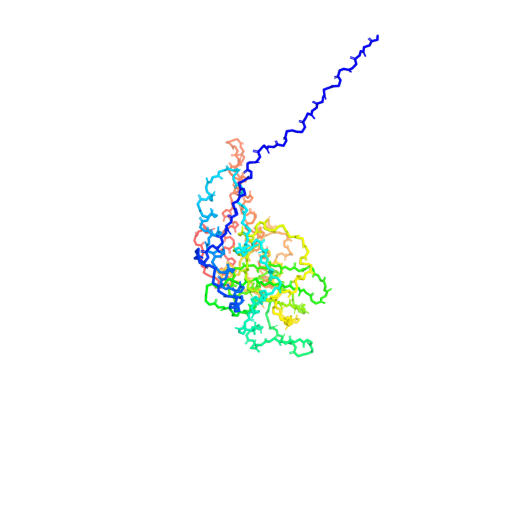5 164 ARG A C 1
ATOM 1194 O O . ARG A 1 164 ? 12.800 -0.287 -17.144 1.00 88.25 164 ARG A O 1
ATOM 1201 N N . VAL A 1 165 ? 14.080 -0.534 -18.969 1.00 86.44 165 VAL A N 1
ATOM 1202 C CA . VAL A 1 165 ? 15.218 0.193 -18.401 1.00 86.44 165 VAL A CA 1
ATOM 1203 C C . VAL A 1 165 ? 14.895 1.691 -18.370 1.00 86.44 165 VAL A C 1
ATOM 1205 O O . VAL A 1 165 ? 14.275 2.228 -19.288 1.00 86.44 165 VAL A O 1
ATOM 1208 N N . ASP A 1 166 ? 15.249 2.345 -17.268 1.00 78.00 166 ASP A N 1
ATOM 1209 C CA . ASP A 1 166 ? 15.120 3.784 -17.105 1.00 78.00 166 ASP A CA 1
ATOM 1210 C C . ASP A 1 166 ? 16.195 4.506 -17.926 1.00 78.00 166 ASP A C 1
ATOM 1212 O O . ASP A 1 166 ? 17.350 4.636 -17.515 1.00 78.00 166 ASP A O 1
ATOM 1216 N N . ASP A 1 167 ? 15.787 5.007 -19.087 1.00 68.12 167 ASP A N 1
ATOM 1217 C CA . ASP A 1 167 ? 16.638 5.791 -19.978 1.00 68.12 167 ASP A CA 1
ATOM 1218 C C . ASP A 1 167 ? 16.524 7.300 -19.708 1.00 68.12 167 ASP A C 1
ATOM 1220 O O . ASP A 1 167 ? 16.949 8.118 -20.524 1.00 68.12 167 ASP A O 1
ATOM 1224 N N . THR A 1 168 ? 15.970 7.724 -18.564 1.00 56.31 168 THR A N 1
ATOM 1225 C CA . THR A 1 168 ? 15.742 9.152 -18.279 1.00 56.31 168 THR A CA 1
ATOM 1226 C C . THR A 1 168 ? 17.052 9.947 -18.196 1.00 56.31 168 THR A C 1
ATOM 1228 O O . THR A 1 168 ? 17.073 11.122 -18.556 1.00 56.31 168 THR A O 1
ATOM 1231 N N . ALA A 1 169 ? 18.178 9.322 -17.826 1.00 52.25 169 ALA A N 1
ATOM 1232 C CA . ALA A 1 169 ? 19.505 9.947 -17.930 1.00 52.25 169 ALA A CA 1
ATOM 1233 C C . ALA A 1 169 ? 19.929 10.207 -19.395 1.00 52.25 169 ALA A C 1
ATOM 1235 O O . ALA A 1 169 ? 20.589 11.201 -19.691 1.00 52.25 169 ALA A O 1
ATOM 1236 N N . GLU A 1 170 ? 19.495 9.353 -20.321 1.00 51.69 170 GLU A N 1
ATOM 1237 C CA . GLU A 1 170 ? 19.692 9.477 -21.770 1.00 51.69 170 GLU A CA 1
ATOM 1238 C C . GLU A 1 170 ? 18.745 10.530 -22.376 1.00 51.69 170 GLU A C 1
ATOM 1240 O O . GLU A 1 170 ? 19.154 11.341 -23.211 1.00 51.69 170 GLU A O 1
ATOM 1245 N N . LEU A 1 171 ? 17.497 10.587 -21.892 1.00 48.91 171 LEU A N 1
ATOM 1246 C CA . LEU A 1 171 ? 16.493 11.579 -22.293 1.00 48.91 171 LEU A CA 1
ATOM 1247 C C . LEU A 1 171 ? 16.810 12.992 -21.778 1.00 48.91 171 LEU A C 1
ATOM 1249 O O . LEU A 1 171 ? 16.603 13.963 -22.503 1.00 48.91 171 LEU A O 1
ATOM 1253 N N . ALA A 1 172 ? 17.346 13.134 -20.562 1.00 47.09 172 ALA A N 1
ATOM 1254 C CA . ALA A 1 172 ? 17.678 14.435 -19.972 1.00 47.09 172 ALA A CA 1
ATOM 1255 C C . ALA A 1 172 ? 18.867 15.132 -20.666 1.00 47.09 172 ALA A C 1
ATOM 1257 O O . ALA A 1 172 ? 18.939 16.362 -20.668 1.00 47.09 172 ALA A O 1
ATOM 1258 N N . GLY A 1 173 ? 19.777 14.371 -21.287 1.00 44.81 173 GLY A N 1
ATOM 1259 C CA . GLY A 1 173 ? 20.838 14.904 -22.155 1.00 44.81 173 GLY A CA 1
ATOM 1260 C C . GLY A 1 173 ? 20.378 15.199 -23.591 1.00 44.81 173 GLY A C 1
ATOM 1261 O O . GLY A 1 173 ? 21.062 15.905 -24.335 1.00 44.81 173 GLY A O 1
ATOM 1262 N N . SER A 1 174 ? 19.210 14.683 -23.975 1.00 46.03 174 SER A N 1
ATOM 1263 C CA . SER A 1 174 ? 18.622 14.786 -25.305 1.00 46.03 174 SER A CA 1
ATOM 1264 C C . SER A 1 174 ? 17.560 15.887 -25.338 1.00 46.03 174 SER A C 1
ATOM 1266 O O . SER A 1 174 ? 16.355 15.655 -25.325 1.00 46.03 174 SER A O 1
ATOM 1268 N N . THR A 1 175 ? 18.000 17.127 -25.504 1.00 45.78 175 THR A N 1
ATOM 1269 C CA . THR A 1 175 ? 17.139 18.256 -25.911 1.00 45.78 175 THR A CA 1
ATOM 1270 C C . THR A 1 175 ? 16.809 18.207 -27.411 1.00 45.78 175 THR A C 1
ATOM 1272 O O . THR A 1 175 ? 16.421 19.215 -28.008 1.00 45.78 175 THR A O 1
ATOM 1275 N N . ALA A 1 176 ? 16.958 17.037 -28.046 1.00 46.03 176 ALA A N 1
ATOM 1276 C CA . ALA A 1 176 ? 16.309 16.739 -29.308 1.00 46.03 176 ALA A CA 1
ATOM 1277 C C . ALA A 1 176 ? 14.804 16.690 -29.033 1.00 46.03 176 ALA A C 1
ATOM 1279 O O . ALA A 1 176 ? 14.308 15.852 -28.287 1.00 46.03 176 ALA A O 1
ATOM 1280 N N . TRP A 1 177 ? 14.090 17.664 -29.583 1.00 38.72 177 TRP A N 1
ATOM 1281 C CA . TRP A 1 177 ? 12.659 17.829 -29.393 1.00 38.72 177 TRP A CA 1
ATOM 1282 C C . TRP A 1 177 ? 11.931 16.503 -29.672 1.00 38.72 177 TRP A C 1
ATOM 1284 O O . TRP A 1 177 ? 12.178 15.917 -30.731 1.00 38.72 177 TRP A O 1
ATOM 1294 N N . PRO A 1 178 ? 11.019 16.045 -28.791 1.00 42.19 178 PRO A N 1
ATOM 1295 C CA . PRO A 1 178 ? 10.309 14.784 -28.954 1.00 42.19 178 PRO A CA 1
ATOM 1296 C C . PRO A 1 178 ? 9.240 14.974 -30.028 1.00 42.19 178 PRO A C 1
ATOM 1298 O O . PRO A 1 178 ? 8.064 15.197 -29.765 1.00 42.19 178 PRO A O 1
ATOM 1301 N N . SER A 1 179 ? 9.661 14.968 -31.286 1.00 40.84 179 SER A N 1
ATOM 1302 C CA . SER A 1 179 ? 8.742 14.904 -32.410 1.00 40.84 179 SER A CA 1
ATOM 1303 C C . SER A 1 179 ? 8.582 13.436 -32.784 1.00 40.84 179 SER A C 1
ATOM 1305 O O . SER A 1 179 ? 9.320 12.926 -33.623 1.00 40.84 179 SER A O 1
ATOM 1307 N N . ARG A 1 180 ? 7.585 12.786 -32.171 1.00 41.03 180 ARG A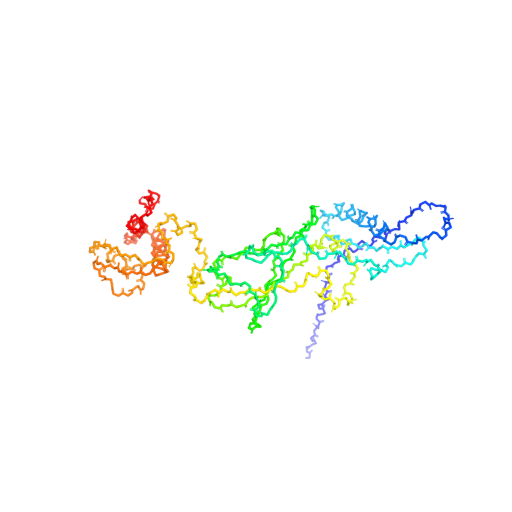 N 1
ATOM 1308 C CA . ARG A 1 180 ? 6.977 11.523 -32.627 1.00 41.03 180 ARG A CA 1
ATOM 1309 C C . ARG A 1 180 ? 7.894 10.298 -32.655 1.00 41.03 180 ARG A C 1
ATOM 1311 O O . ARG A 1 180 ? 8.159 9.725 -33.716 1.00 41.03 180 ARG A O 1
ATOM 1318 N N . LEU A 1 181 ? 8.293 9.833 -31.483 1.00 48.19 181 LEU A N 1
ATOM 1319 C CA . LEU A 1 181 ? 8.247 8.394 -31.253 1.00 48.19 181 LEU A CA 1
ATOM 1320 C C . LEU A 1 181 ? 6.971 8.156 -30.446 1.00 48.19 181 LEU A C 1
ATOM 1322 O O . LEU A 1 181 ? 7.022 8.065 -29.232 1.00 48.19 181 LEU A O 1
ATOM 1326 N N . ASP A 1 182 ? 5.828 8.116 -31.140 1.00 46.75 182 ASP A N 1
ATOM 1327 C CA . ASP A 1 182 ? 4.540 7.611 -30.621 1.00 46.75 182 ASP A CA 1
ATOM 1328 C C . ASP A 1 182 ? 4.602 6.082 -30.395 1.00 46.75 182 ASP A C 1
ATOM 1330 O O . ASP A 1 182 ? 3.622 5.366 -30.575 1.00 46.75 182 ASP A O 1
ATOM 1334 N N . ASP A 1 183 ? 5.789 5.559 -30.093 1.00 53.75 183 ASP A N 1
ATOM 1335 C CA . ASP A 1 183 ? 6.048 4.141 -29.914 1.00 53.75 183 ASP A CA 1
ATOM 1336 C C . ASP A 1 183 ? 6.400 3.946 -28.439 1.00 53.75 183 ASP A C 1
ATOM 1338 O O . ASP A 1 183 ? 7.511 3.567 -28.065 1.00 53.75 183 ASP A O 1
ATOM 1342 N N . ASP A 1 184 ? 5.413 4.269 -27.595 1.00 63.09 184 ASP A N 1
ATOM 1343 C CA . ASP A 1 184 ? 5.417 4.095 -26.136 1.00 63.09 184 ASP A CA 1
ATOM 1344 C C . ASP A 1 184 ? 5.715 2.642 -25.716 1.00 63.09 184 ASP A C 1
ATOM 1346 O O . ASP A 1 184 ? 5.884 2.364 -24.535 1.00 63.09 184 ASP A O 1
ATOM 1350 N N . GLU A 1 185 ? 5.797 1.721 -26.678 1.00 70.75 185 GLU A N 1
ATOM 1351 C CA . GLU A 1 185 ? 6.067 0.293 -26.541 1.00 70.75 185 GLU A CA 1
ATOM 1352 C C . GLU A 1 185 ? 7.562 -0.070 -26.639 1.00 70.75 185 GLU A C 1
ATOM 1354 O O . GLU A 1 185 ? 7.956 -1.166 -26.236 1.00 70.75 185 GLU A O 1
ATOM 1359 N N . ILE A 1 186 ? 8.424 0.822 -27.143 1.00 72.88 186 ILE A N 1
ATOM 1360 C CA . ILE A 1 186 ? 9.851 0.516 -27.319 1.00 72.88 186 ILE A CA 1
ATOM 1361 C C . ILE A 1 186 ? 10.542 0.338 -25.956 1.00 72.88 186 ILE A C 1
ATOM 1363 O O . ILE A 1 186 ? 10.433 1.177 -25.062 1.00 72.88 186 ILE A O 1
ATOM 1367 N N . GLY A 1 187 ? 11.303 -0.754 -25.815 1.00 78.62 187 GLY A N 1
ATOM 1368 C CA . GLY A 1 187 ? 12.121 -1.051 -24.630 1.00 78.62 187 GLY A CA 1
ATOM 1369 C C . GLY A 1 187 ? 11.355 -1.697 -23.472 1.00 78.62 187 GLY A C 1
ATOM 1370 O O . GLY A 1 187 ? 11.972 -2.157 -22.510 1.00 78.62 187 GLY A O 1
ATOM 1371 N N . TRP A 1 188 ? 10.028 -1.793 -23.568 1.00 87.06 188 TRP A N 1
ATOM 1372 C CA . TRP A 1 188 ? 9.232 -2.523 -22.594 1.00 87.06 188 TRP A CA 1
ATOM 1373 C C . TRP A 1 188 ? 9.353 -4.033 -22.762 1.00 87.06 188 TRP A C 1
ATOM 1375 O O . TRP A 1 188 ? 9.384 -4.580 -23.867 1.00 87.06 188 TRP A O 1
ATOM 1385 N N . SER A 1 189 ? 9.358 -4.730 -21.632 1.00 88.19 189 SER A N 1
ATOM 1386 C CA . SER A 1 189 ? 9.107 -6.159 -21.595 1.00 88.19 189 SER A CA 1
ATOM 1387 C C . SER A 1 189 ? 7.692 -6.458 -22.104 1.00 88.19 189 SER A C 1
ATOM 1389 O O . SER A 1 189 ? 6.802 -5.604 -22.022 1.00 88.19 189 SER A O 1
ATOM 1391 N N . PRO A 1 190 ? 7.427 -7.699 -22.547 1.00 89.00 190 PRO A N 1
ATOM 1392 C CA . PRO A 1 190 ? 6.057 -8.170 -22.682 1.00 89.00 190 PRO A CA 1
ATOM 1393 C C . PRO A 1 190 ? 5.266 -7.931 -21.389 1.00 89.00 190 PRO A C 1
ATOM 1395 O O . PRO A 1 190 ? 5.832 -7.970 -20.291 1.00 89.00 190 PRO A O 1
ATOM 1398 N N . TRP A 1 191 ? 3.958 -7.718 -21.526 1.00 91.12 191 TRP A N 1
ATOM 1399 C CA . TRP A 1 191 ? 3.041 -7.711 -20.389 1.00 91.12 191 TRP A CA 1
ATOM 1400 C C . TRP A 1 191 ? 3.055 -9.064 -19.690 1.00 91.12 191 TRP A C 1
ATOM 1402 O O . TRP A 1 191 ? 3.018 -10.091 -20.369 1.00 91.12 191 TRP A O 1
ATOM 1412 N N . CYS A 1 192 ? 3.055 -9.034 -18.361 1.00 93.44 192 CYS A N 1
ATOM 1413 C CA . CYS A 1 192 ? 2.888 -10.179 -17.477 1.00 93.44 192 CYS A CA 1
ATOM 1414 C C . CYS A 1 192 ? 1.651 -9.970 -16.613 1.00 93.44 192 CYS A C 1
ATOM 1416 O O . CYS A 1 192 ? 1.403 -8.859 -16.149 1.00 93.44 192 CYS A O 1
ATOM 1418 N N . GLU A 1 193 ? 0.888 -11.025 -16.355 1.00 95.25 193 GLU A N 1
ATOM 1419 C CA . GLU A 1 193 ? -0.364 -10.949 -15.607 1.00 95.25 193 GLU A CA 1
ATOM 1420 C C . GLU A 1 193 ? -0.297 -11.712 -14.282 1.00 95.25 193 GLU A C 1
ATOM 1422 O O . GLU A 1 193 ? 0.397 -12.718 -14.153 1.00 95.25 193 GLU A O 1
ATOM 1427 N N . PHE A 1 194 ? -1.075 -11.265 -13.297 1.00 95.69 194 PHE A N 1
ATOM 1428 C CA . PHE A 1 194 ? -1.375 -12.020 -12.080 1.00 95.69 194 PHE A CA 1
ATOM 1429 C C . PHE A 1 194 ? -2.757 -11.666 -11.535 1.00 95.69 194 PHE A C 1
ATOM 1431 O O . PHE A 1 194 ? -3.356 -10.647 -11.889 1.00 95.69 194 PHE A O 1
ATOM 1438 N N . THR A 1 195 ? -3.274 -12.513 -10.651 1.00 95.69 195 THR A N 1
ATOM 1439 C CA . THR A 1 195 ? -4.532 -12.275 -9.938 1.00 95.69 195 THR A CA 1
ATOM 1440 C C . THR A 1 195 ? -4.311 -12.352 -8.441 1.00 95.69 195 THR A C 1
ATOM 1442 O O . THR A 1 195 ? -3.561 -13.192 -7.956 1.00 95.69 195 THR A O 1
ATOM 1445 N N . VAL A 1 196 ? -4.992 -11.496 -7.693 1.00 95.25 196 VAL A N 1
ATOM 1446 C CA . VAL A 1 196 ? -5.090 -11.611 -6.242 1.00 95.25 196 VAL A CA 1
ATOM 1447 C C . VAL A 1 196 ? -6.273 -12.503 -5.899 1.00 95.25 196 VAL A C 1
ATOM 1449 O O . VAL A 1 196 ? -7.362 -12.321 -6.441 1.00 95.25 196 VAL A O 1
ATOM 1452 N N . SER A 1 197 ? -6.075 -13.462 -4.996 1.00 94.94 197 SER A N 1
ATOM 1453 C CA . SER A 1 197 ? -7.155 -14.305 -4.481 1.00 94.94 197 SER A CA 1
ATOM 1454 C C . SER A 1 197 ? -8.323 -13.453 -3.973 1.00 94.94 197 SER A C 1
ATOM 1456 O O . SER A 1 197 ? -8.118 -12.406 -3.359 1.00 94.94 197 SER A O 1
ATOM 1458 N N . ALA A 1 198 ? -9.556 -13.903 -4.205 1.00 93.69 198 ALA A N 1
ATOM 1459 C CA . ALA A 1 198 ? -10.745 -13.263 -3.637 1.00 93.69 198 ALA A CA 1
ATOM 1460 C C . ALA A 1 198 ? -10.770 -13.345 -2.100 1.00 93.69 198 ALA A C 1
ATOM 1462 O O . ALA A 1 198 ? -11.358 -12.484 -1.454 1.00 93.69 198 ALA A O 1
ATOM 1463 N N . ASP A 1 199 ? -10.082 -14.338 -1.533 1.00 90.44 199 ASP A N 1
ATOM 1464 C CA . ASP A 1 199 ? -9.950 -14.538 -0.088 1.00 90.44 199 ASP A CA 1
ATOM 1465 C C . ASP A 1 199 ? -8.755 -13.776 0.513 1.00 90.44 199 ASP A C 1
ATOM 1467 O O . ASP A 1 199 ? -8.479 -13.897 1.708 1.00 90.44 199 ASP A O 1
ATOM 1471 N N . ALA A 1 200 ? -8.008 -13.019 -0.303 1.00 89.56 200 ALA A N 1
ATOM 1472 C CA . ALA A 1 200 ? -6.922 -12.191 0.200 1.00 89.56 200 ALA A CA 1
ATOM 1473 C C . ALA A 1 200 ? -7.472 -11.094 1.121 1.00 89.56 200 ALA A C 1
ATOM 1475 O O . ALA A 1 200 ? -8.578 -10.582 0.948 1.00 89.56 200 ALA A O 1
ATOM 1476 N N . VAL A 1 201 ? -6.668 -10.717 2.105 1.00 84.31 201 VAL A N 1
ATOM 1477 C CA . VAL A 1 201 ? -7.027 -9.678 3.070 1.00 84.31 201 VAL A CA 1
ATOM 1478 C C . VAL A 1 201 ? -7.054 -8.331 2.350 1.00 84.31 201 VAL A C 1
ATOM 1480 O O . VAL A 1 201 ? -6.110 -7.992 1.643 1.00 84.31 201 VAL A O 1
ATOM 1483 N N . ASP A 1 202 ? -8.136 -7.568 2.515 1.00 85.94 202 ASP A N 1
ATOM 1484 C CA . ASP A 1 202 ? -8.259 -6.237 1.917 1.00 85.94 202 ASP A CA 1
ATOM 1485 C C . ASP A 1 202 ? -7.633 -5.177 2.828 1.00 85.94 202 ASP A C 1
ATOM 1487 O O . ASP A 1 202 ? -8.165 -4.864 3.896 1.00 85.94 202 ASP A O 1
ATOM 1491 N N . TYR A 1 203 ? -6.509 -4.610 2.393 1.00 82.25 203 TYR A N 1
ATOM 1492 C CA . TYR A 1 203 ? -5.812 -3.547 3.117 1.00 82.25 203 TYR A CA 1
ATOM 1493 C C . TYR A 1 203 ? -6.114 -2.148 2.565 1.00 82.25 203 TYR A C 1
ATOM 1495 O O . TYR A 1 203 ? -5.546 -1.173 3.049 1.00 82.25 203 TYR A O 1
ATOM 1503 N N . ARG A 1 204 ? -7.016 -1.999 1.582 1.00 81.44 204 ARG A N 1
ATOM 1504 C CA . ARG A 1 204 ? -7.330 -0.681 0.994 1.00 81.44 204 ARG A CA 1
ATOM 1505 C C . ARG A 1 204 ? -7.966 0.296 1.983 1.00 81.44 204 ARG A C 1
ATOM 1507 O O . ARG A 1 204 ? -7.892 1.500 1.782 1.00 81.44 204 ARG A O 1
ATOM 1514 N N . GLY A 1 205 ? -8.555 -0.214 3.065 1.00 72.19 205 GLY A N 1
ATOM 1515 C CA . GLY A 1 205 ? -9.100 0.597 4.155 1.00 72.19 205 GLY A CA 1
ATOM 1516 C C . GLY A 1 205 ? -8.068 1.101 5.167 1.00 72.19 205 GLY A C 1
ATOM 1517 O O . GLY A 1 205 ? -8.466 1.752 6.124 1.00 72.19 205 GLY A O 1
ATOM 1518 N N . LEU A 1 206 ? -6.776 0.787 5.005 1.00 73.44 206 LEU A N 1
ATOM 1519 C CA . LEU A 1 206 ? -5.741 1.228 5.946 1.00 73.44 206 LEU A CA 1
ATOM 1520 C C . LEU A 1 206 ? -5.289 2.681 5.747 1.00 73.44 206 LEU A C 1
ATOM 1522 O O . LEU A 1 206 ? -4.708 3.251 6.666 1.00 73.44 206 LEU A O 1
ATOM 1526 N N . GLY A 1 207 ? -5.557 3.293 4.590 1.00 75.69 207 GLY A N 1
ATOM 1527 C CA . GLY A 1 207 ? -5.073 4.644 4.291 1.00 75.69 207 GLY A CA 1
ATOM 1528 C C . GLY A 1 207 ? -3.545 4.729 4.377 1.00 75.69 207 GLY A C 1
ATOM 1529 O O . GLY A 1 207 ? -2.849 3.866 3.849 1.00 75.69 207 GLY A O 1
ATOM 1530 N N . GLU A 1 208 ? -3.033 5.748 5.067 1.00 75.19 208 GLU A N 1
ATOM 1531 C CA . GLU A 1 208 ? -1.591 5.972 5.281 1.00 75.19 208 GLU A CA 1
ATOM 1532 C C . GLU A 1 208 ? -1.006 5.159 6.453 1.00 75.19 208 GLU A C 1
ATOM 1534 O O . GLU A 1 208 ? 0.177 5.277 6.773 1.00 75.19 208 GLU A O 1
ATOM 1539 N N . VAL A 1 209 ? -1.814 4.327 7.119 1.00 80.31 209 VAL A N 1
ATOM 1540 C CA . VAL A 1 209 ? -1.356 3.552 8.275 1.00 80.31 209 VAL A CA 1
ATOM 1541 C C . VAL A 1 209 ? -0.426 2.430 7.820 1.00 80.31 209 VAL A C 1
ATOM 1543 O O . VAL A 1 209 ? -0.832 1.516 7.096 1.00 80.31 209 VAL A O 1
ATOM 1546 N N . SER A 1 210 ? 0.823 2.467 8.287 1.00 83.44 210 SER A N 1
ATOM 1547 C CA . SER A 1 210 ? 1.808 1.436 7.966 1.00 83.44 210 SER A CA 1
ATOM 1548 C C . SER A 1 210 ? 1.467 0.102 8.638 1.00 83.44 210 SER A C 1
ATOM 1550 O O . SER A 1 210 ? 0.970 0.040 9.766 1.00 83.44 210 SER A O 1
ATOM 1552 N N . LEU A 1 211 ? 1.760 -1.002 7.948 1.00 82.88 211 LEU A N 1
ATOM 1553 C CA . LEU A 1 211 ? 1.584 -2.345 8.508 1.00 82.88 211 LEU A CA 1
ATOM 1554 C C . LEU A 1 211 ? 2.495 -2.596 9.706 1.00 82.88 211 LEU A C 1
ATOM 1556 O O . LEU A 1 211 ? 2.081 -3.281 10.638 1.00 82.88 211 LEU A O 1
ATOM 1560 N N . ASP A 1 212 ? 3.691 -2.010 9.695 1.00 85.62 212 ASP A N 1
ATOM 1561 C CA . ASP A 1 212 ? 4.636 -2.102 10.804 1.00 85.62 212 ASP A CA 1
ATOM 1562 C C . ASP A 1 212 ? 4.043 -1.482 12.071 1.00 85.62 212 ASP A C 1
ATOM 1564 O O . ASP A 1 212 ? 4.061 -2.121 13.120 1.00 85.62 212 ASP A O 1
ATOM 1568 N N . ALA A 1 213 ? 3.393 -0.316 11.965 1.00 85.44 213 ALA A N 1
ATOM 1569 C CA . ALA A 1 213 ? 2.701 0.298 13.097 1.00 85.44 213 ALA A CA 1
ATOM 1570 C C . ALA A 1 213 ? 1.564 -0.596 13.623 1.00 85.44 213 ALA A C 1
ATOM 1572 O O . ALA A 1 213 ? 1.393 -0.749 14.831 1.00 85.44 213 ALA A O 1
ATOM 1573 N N . LEU A 1 214 ? 0.803 -1.252 12.738 1.00 86.94 214 LEU A N 1
ATOM 1574 C CA . LEU A 1 214 ? -0.225 -2.207 13.172 1.00 86.94 214 LEU A CA 1
ATOM 1575 C C . LEU A 1 214 ? 0.382 -3.419 13.878 1.00 86.94 214 LEU A C 1
ATOM 1577 O O . LEU A 1 214 ? -0.134 -3.851 14.909 1.00 86.94 214 LEU A O 1
ATOM 1581 N N . GLN A 1 215 ? 1.487 -3.947 13.357 1.00 87.62 215 GLN A N 1
ATOM 1582 C CA . GLN A 1 215 ? 2.184 -5.076 13.952 1.00 87.62 215 GLN A CA 1
ATOM 1583 C C . GLN A 1 215 ? 2.783 -4.717 15.320 1.00 87.62 215 GLN A C 1
ATOM 1585 O O . GLN A 1 215 ? 2.683 -5.520 16.251 1.00 87.62 215 GLN A O 1
ATOM 1590 N N . GLU A 1 216 ? 3.320 -3.506 15.479 1.00 87.81 216 GLU A N 1
ATOM 1591 C CA . GLU A 1 216 ? 3.754 -2.950 16.766 1.00 87.81 216 GLU A CA 1
ATOM 1592 C C . GLU A 1 216 ? 2.598 -2.789 17.762 1.00 87.81 216 GLU A C 1
ATOM 1594 O O . GLU A 1 216 ? 2.797 -2.920 18.968 1.00 87.81 216 GLU A O 1
ATOM 1599 N N . LEU A 1 217 ? 1.370 -2.579 17.287 1.00 87.44 217 LEU A N 1
ATOM 1600 C CA . LEU A 1 217 ? 0.159 -2.568 18.117 1.00 87.44 217 LEU A CA 1
ATOM 1601 C C . LEU A 1 217 ? -0.414 -3.980 18.365 1.00 87.44 217 LEU A C 1
ATOM 1603 O O . LEU A 1 217 ? -1.499 -4.131 18.931 1.00 87.44 217 LEU A O 1
ATOM 1607 N N . GLY A 1 218 ? 0.286 -5.038 17.934 1.00 88.06 218 GLY A N 1
ATOM 1608 C CA . GLY A 1 218 ? -0.171 -6.431 18.031 1.00 88.06 218 GLY A CA 1
ATOM 1609 C C . GLY A 1 218 ? -1.332 -6.770 17.092 1.00 88.06 218 GLY A C 1
ATOM 1610 O O . GLY A 1 218 ? -1.968 -7.827 17.213 1.00 88.06 218 GLY A O 1
ATOM 1611 N N . LEU A 1 219 ? -1.632 -5.878 16.151 1.00 89.19 219 LEU A N 1
ATOM 1612 C CA . LEU A 1 219 ? -2.783 -5.969 15.284 1.00 89.19 219 LEU A CA 1
ATOM 1613 C C . LEU A 1 219 ? -2.422 -6.566 13.928 1.00 89.19 219 LEU A C 1
ATOM 1615 O O . LEU A 1 219 ? -1.512 -6.143 13.224 1.00 89.19 219 LEU A O 1
ATOM 1619 N N . ARG A 1 220 ? -3.216 -7.554 13.540 1.00 84.56 220 ARG A N 1
ATOM 1620 C CA . ARG A 1 220 ? -3.165 -8.211 12.248 1.00 84.56 220 ARG A CA 1
ATOM 1621 C C . ARG A 1 220 ? -4.511 -8.042 11.554 1.00 84.56 220 ARG A C 1
ATOM 1623 O O . ARG A 1 220 ? -5.502 -8.570 12.067 1.00 84.56 220 ARG A O 1
ATOM 1630 N N . PRO A 1 221 ? -4.577 -7.352 10.402 1.00 77.94 221 PRO A N 1
ATOM 1631 C CA . PRO A 1 221 ? -5.843 -7.098 9.712 1.00 77.94 221 PRO A CA 1
ATOM 1632 C C . PRO A 1 221 ? -6.643 -8.366 9.371 1.00 77.94 221 PRO A C 1
ATOM 1634 O O . PRO A 1 221 ? -7.872 -8.327 9.372 1.00 77.94 221 PRO A O 1
ATOM 1637 N N . ASP A 1 222 ? -5.959 -9.501 9.186 1.00 77.62 222 ASP A N 1
ATOM 1638 C CA . ASP A 1 222 ? -6.535 -10.814 8.865 1.00 77.62 222 ASP A CA 1
ATOM 1639 C C . ASP A 1 222 ? -7.156 -11.560 10.057 1.00 77.62 222 ASP A C 1
ATOM 1641 O O . ASP A 1 222 ? -7.788 -12.602 9.884 1.00 77.62 222 ASP A O 1
ATOM 1645 N N . ARG A 1 223 ? -6.990 -11.055 11.285 1.00 86.50 223 ARG A N 1
ATOM 1646 C CA . ARG A 1 223 ? -7.447 -11.737 12.501 1.00 86.50 223 ARG A CA 1
ATOM 1647 C C . ARG A 1 223 ? -8.675 -11.091 13.110 1.00 86.50 223 ARG A C 1
ATOM 1649 O O . ARG A 1 223 ? -8.861 -9.886 13.063 1.00 86.50 223 ARG A O 1
ATOM 1656 N N . THR A 1 224 ? -9.504 -11.905 13.752 1.00 90.00 224 THR A N 1
ATOM 1657 C CA . THR A 1 224 ? -10.568 -11.413 14.631 1.00 90.00 224 THR A CA 1
ATOM 1658 C C . THR A 1 224 ? -10.073 -11.441 16.067 1.00 90.00 224 THR A C 1
ATOM 1660 O O . THR A 1 224 ? -9.585 -12.467 16.540 1.00 90.00 224 THR A O 1
ATOM 1663 N N . TYR A 1 225 ? -10.231 -10.329 16.773 1.00 91.94 225 TYR A N 1
ATOM 1664 C CA . TYR A 1 225 ? -9.796 -10.183 18.153 1.00 91.94 225 TYR A CA 1
ATOM 1665 C C . TYR A 1 225 ? -10.988 -9.951 19.054 1.00 91.94 225 TYR A C 1
ATOM 1667 O O . TYR A 1 225 ? -11.908 -9.206 18.717 1.00 91.94 225 TYR A O 1
ATOM 1675 N N . THR A 1 226 ? -10.944 -10.574 20.227 1.00 93.94 226 THR A N 1
ATOM 1676 C CA . THR A 1 226 ? -11.929 -10.356 21.277 1.00 93.94 226 THR A CA 1
ATOM 1677 C C . THR A 1 226 ? -11.242 -9.765 22.493 1.00 93.94 226 THR A C 1
ATOM 1679 O O . THR A 1 226 ? -10.476 -10.467 23.149 1.00 93.94 226 THR A O 1
ATOM 1682 N N . ILE A 1 227 ? -11.540 -8.509 22.825 1.00 93.31 227 ILE A N 1
ATOM 1683 C CA . ILE A 1 227 ? -10.982 -7.844 24.008 1.00 93.31 227 ILE A CA 1
ATOM 1684 C C . ILE A 1 227 ? -12.086 -7.476 24.998 1.00 93.31 227 ILE A C 1
ATOM 1686 O O . ILE A 1 227 ? -13.263 -7.375 24.645 1.00 93.31 227 ILE A O 1
ATOM 1690 N N . SER A 1 228 ? -11.697 -7.285 26.258 1.00 94.81 228 SER A N 1
ATOM 1691 C CA . SER A 1 228 ? -12.592 -6.779 27.304 1.00 94.81 228 SER A CA 1
ATOM 1692 C C . SER A 1 228 ? -12.101 -5.433 27.821 1.00 94.81 228 SER A C 1
ATOM 1694 O O . SER A 1 228 ? -10.933 -5.321 28.208 1.00 94.81 228 SER A O 1
ATOM 1696 N N . LEU A 1 229 ? -12.989 -4.439 27.841 1.00 93.00 229 LEU A N 1
ATOM 1697 C CA . LEU A 1 229 ? -12.708 -3.061 28.253 1.00 93.00 229 LEU A CA 1
ATOM 1698 C C . LEU A 1 229 ? -13.473 -2.710 29.532 1.00 93.00 229 LEU A C 1
ATOM 1700 O O . LEU A 1 229 ? -14.619 -3.127 29.717 1.00 93.00 229 LEU A O 1
ATOM 1704 N N . SER A 1 230 ? -12.863 -1.913 30.409 1.00 94.94 230 SER A N 1
ATOM 1705 C CA . SER A 1 230 ? -13.538 -1.383 31.598 1.00 94.94 230 SER A CA 1
ATOM 1706 C C . SER A 1 230 ? -14.660 -0.409 31.212 1.00 94.94 230 SER A C 1
ATOM 1708 O O . SER A 1 230 ? -14.684 0.130 30.106 1.00 94.94 230 SER A O 1
ATOM 1710 N N . GLY A 1 231 ? -15.594 -0.138 32.128 1.00 94.56 231 GLY A N 1
ATOM 1711 C CA . GLY A 1 231 ? -16.680 0.813 31.861 1.00 94.56 231 GLY A CA 1
ATOM 1712 C C . GLY A 1 231 ? -16.186 2.234 31.553 1.00 94.56 231 GLY A C 1
ATOM 1713 O O . GLY A 1 231 ? -16.818 2.945 30.778 1.00 94.56 231 GLY A O 1
ATOM 1714 N N . HIS A 1 232 ? -15.045 2.638 32.121 1.00 93.75 232 HIS A N 1
ATOM 1715 C CA . HIS A 1 232 ? -14.401 3.913 31.797 1.00 93.75 232 HIS A CA 1
ATOM 1716 C C . HIS A 1 232 ? -13.786 3.891 30.390 1.00 93.75 232 HIS A C 1
ATOM 1718 O O . HIS A 1 232 ? -14.081 4.777 29.595 1.00 93.75 232 HIS A O 1
ATOM 1724 N N . GLN A 1 233 ? -13.047 2.833 30.041 1.00 94.38 233 GLN A N 1
ATOM 1725 C CA . GLN A 1 233 ? -12.459 2.653 28.706 1.00 94.38 233 GLN A CA 1
ATOM 1726 C C . GLN A 1 233 ? -13.525 2.609 27.604 1.00 94.38 233 GLN A C 1
ATOM 1728 O O . GLN A 1 233 ? -13.335 3.190 26.547 1.00 94.38 233 GLN A O 1
ATOM 1733 N N . GLN A 1 234 ? -14.682 1.990 27.858 1.00 93.19 234 GLN A N 1
ATOM 1734 C CA . GLN A 1 234 ? -15.809 2.002 26.915 1.00 93.19 234 GLN A CA 1
ATOM 1735 C C . GLN A 1 234 ? -16.402 3.401 26.717 1.00 93.19 234 GLN A C 1
ATOM 1737 O O . GLN A 1 234 ? -16.850 3.730 25.623 1.00 93.19 234 GLN A O 1
ATOM 1742 N N . ARG A 1 235 ? -16.461 4.221 27.775 1.00 92.12 235 ARG A N 1
ATOM 1743 C CA . ARG A 1 235 ? -16.924 5.611 27.653 1.00 92.12 235 ARG A CA 1
ATOM 1744 C C . ARG A 1 235 ? -15.944 6.443 26.837 1.00 92.12 235 ARG A C 1
ATOM 1746 O O . ARG A 1 235 ? -16.407 7.149 25.956 1.00 92.12 235 ARG A O 1
ATOM 1753 N N . LEU A 1 236 ? -14.643 6.303 27.091 1.00 92.38 236 LEU A N 1
ATOM 1754 C CA . LEU A 1 236 ? -13.603 6.956 26.292 1.00 92.38 236 LEU A CA 1
ATOM 1755 C C . LEU A 1 236 ? -13.659 6.507 24.830 1.00 92.38 236 LEU A C 1
ATOM 1757 O O . LEU A 1 236 ? -13.692 7.349 23.945 1.00 92.38 236 LEU A O 1
ATOM 1761 N N . LEU A 1 237 ? -13.786 5.201 24.578 1.00 92.44 237 LEU A N 1
ATOM 1762 C CA . LEU A 1 237 ? -13.924 4.672 23.222 1.00 92.44 237 LEU A CA 1
ATOM 1763 C C . LEU A 1 237 ? -15.118 5.299 22.490 1.00 92.44 237 LEU A C 1
ATOM 1765 O O . LEU A 1 237 ? -14.967 5.728 21.359 1.00 92.44 237 LEU A O 1
ATOM 1769 N N . ARG A 1 238 ? -16.285 5.411 23.136 1.00 92.38 238 ARG A N 1
ATOM 1770 C CA . ARG A 1 238 ? -17.460 6.076 22.538 1.00 92.38 238 ARG A CA 1
ATOM 1771 C C . ARG A 1 238 ? -17.297 7.580 22.337 1.00 92.38 238 ARG A C 1
ATOM 1773 O O . ARG A 1 238 ? -18.006 8.137 21.516 1.00 92.38 238 ARG A O 1
ATOM 1780 N N . ALA A 1 239 ? -16.470 8.235 23.146 1.00 91.00 239 ALA A N 1
ATOM 1781 C CA . ALA A 1 239 ? -16.246 9.671 23.035 1.00 91.00 239 ALA A CA 1
ATOM 1782 C C . ALA A 1 239 ? -15.286 10.010 21.887 1.00 91.00 239 ALA A C 1
ATOM 1784 O O . ALA A 1 239 ? -15.460 11.044 21.258 1.00 91.00 239 ALA A O 1
ATOM 1785 N N . GLY A 1 240 ? -14.311 9.134 21.618 1.00 88.00 240 GLY A N 1
ATOM 1786 C CA . GLY A 1 240 ? -13.287 9.325 20.586 1.00 88.00 240 GLY A CA 1
ATOM 1787 C C . GLY A 1 240 ? -13.412 8.400 19.374 1.00 88.00 240 GLY A C 1
ATOM 1788 O O . GLY A 1 240 ? -12.421 8.148 18.698 1.00 88.00 240 GLY A O 1
ATOM 1789 N N . SER A 1 241 ? -14.580 7.797 19.139 1.00 89.75 241 SER A N 1
ATOM 1790 C CA . SER A 1 241 ? -14.828 7.016 17.923 1.00 89.75 241 SER A CA 1
ATOM 1791 C C . SER A 1 241 ? -16.313 6.973 17.582 1.00 89.75 241 SER A C 1
ATOM 1793 O O . SER A 1 241 ? -17.165 6.932 18.474 1.00 89.75 241 SER A O 1
ATOM 1795 N N . ASP A 1 242 ? -16.616 6.857 16.293 1.00 82.75 242 ASP A N 1
ATOM 1796 C CA . ASP A 1 242 ? -17.973 6.688 15.754 1.00 82.75 242 ASP A CA 1
ATOM 1797 C C . ASP A 1 242 ? -18.459 5.229 15.834 1.00 82.75 242 ASP A C 1
ATOM 1799 O O . ASP A 1 242 ? -19.354 4.777 15.111 1.00 82.75 242 ASP A O 1
ATOM 1803 N N . ALA A 1 243 ? -17.835 4.429 16.696 1.00 67.69 243 ALA A N 1
ATOM 1804 C CA . ALA A 1 243 ? -17.991 2.993 16.662 1.00 67.69 243 ALA A CA 1
ATOM 1805 C C . ALA A 1 243 ? -19.377 2.498 17.098 1.00 67.69 243 ALA A C 1
ATOM 1807 O O . ALA A 1 243 ? -20.036 3.023 17.999 1.00 67.69 243 ALA A O 1
ATOM 1808 N N . VAL A 1 244 ? -19.756 1.377 16.475 1.00 61.03 244 VAL A N 1
ATOM 1809 C CA . VAL A 1 244 ? -20.878 0.481 16.809 1.00 61.03 244 VAL A CA 1
ATOM 1810 C C . VAL A 1 244 ? -21.024 0.318 18.336 1.00 61.03 244 VAL A C 1
ATOM 1812 O O . VAL A 1 244 ? -20.011 0.303 19.035 1.00 61.03 244 VAL A O 1
ATOM 1815 N N . PRO A 1 245 ? -22.244 0.122 18.885 1.00 74.38 245 PRO A N 1
ATOM 1816 C CA . PRO A 1 245 ? -22.500 -0.024 20.319 1.00 74.38 245 PRO A CA 1
ATOM 1817 C C . PRO A 1 245 ? -21.416 -0.783 21.097 1.00 74.38 245 PRO A C 1
ATOM 1819 O O . PRO A 1 245 ? -21.279 -2.006 21.000 1.00 74.38 245 PRO A O 1
ATOM 1822 N N . THR A 1 246 ? -20.673 -0.043 21.923 1.00 77.62 246 THR A N 1
ATOM 1823 C CA . THR A 1 246 ? -19.610 -0.592 22.768 1.00 77.62 246 THR A CA 1
ATOM 1824 C C . THR A 1 246 ? -20.195 -1.497 23.843 1.00 77.62 246 THR A C 1
ATOM 1826 O O . THR A 1 246 ? -21.096 -1.097 24.588 1.00 77.62 246 THR A O 1
ATOM 1829 N N . ARG A 1 247 ? -19.651 -2.706 23.962 1.00 82.12 247 ARG A N 1
ATOM 1830 C CA . ARG A 1 247 ? -19.990 -3.674 25.012 1.00 82.12 247 ARG A CA 1
ATOM 1831 C C . ARG A 1 247 ? -18.757 -3.958 25.864 1.00 82.12 247 ARG A C 1
ATOM 1833 O O . ARG A 1 247 ? -17.635 -3.700 25.447 1.00 82.12 247 ARG A O 1
ATOM 1840 N N . ALA A 1 248 ? -18.960 -4.558 27.036 1.00 83.88 248 ALA A N 1
ATOM 1841 C CA . ALA A 1 248 ? -17.855 -4.965 27.909 1.00 83.88 248 ALA A CA 1
ATOM 1842 C C . ALA A 1 248 ? -16.863 -5.919 27.242 1.00 83.88 248 ALA A C 1
ATOM 1844 O O . ALA A 1 248 ? -15.669 -5.863 27.525 1.00 83.88 248 ALA A O 1
ATOM 1845 N N . ARG A 1 249 ? -17.363 -6.751 26.328 1.00 90.00 249 ARG A N 1
ATOM 1846 C CA . ARG A 1 249 ? -16.579 -7.643 25.486 1.00 90.00 249 ARG A CA 1
ATOM 1847 C C . ARG A 1 249 ? -16.873 -7.306 24.031 1.00 90.00 249 ARG A C 1
ATOM 1849 O O . ARG A 1 249 ? -18.033 -7.348 23.622 1.00 90.00 249 ARG A O 1
ATOM 1856 N N . MET A 1 250 ? -15.835 -6.965 23.279 1.00 89.94 250 MET A N 1
ATOM 1857 C CA . MET A 1 250 ? -15.929 -6.579 21.873 1.00 89.94 250 MET A CA 1
ATOM 1858 C C . MET A 1 250 ? -15.140 -7.568 21.032 1.00 89.94 250 MET A C 1
ATOM 1860 O O . MET A 1 250 ? -13.969 -7.814 21.313 1.00 89.94 250 MET A O 1
ATOM 1864 N N . THR A 1 251 ? -15.795 -8.124 20.016 1.00 91.81 251 THR A N 1
ATOM 1865 C CA . THR A 1 251 ? -15.179 -8.990 19.013 1.00 91.81 251 THR A CA 1
ATOM 1866 C C . THR A 1 251 ? -15.225 -8.259 17.685 1.00 91.81 251 THR A C 1
ATOM 1868 O O . THR A 1 251 ? -16.310 -8.060 17.144 1.00 91.81 251 THR A O 1
ATOM 1871 N N . LEU A 1 252 ? -14.064 -7.838 17.190 1.00 88.56 252 LEU A N 1
ATOM 1872 C CA . LEU A 1 252 ? -13.930 -7.098 15.938 1.00 88.56 252 LEU A CA 1
ATOM 1873 C C . LEU A 1 252 ? -12.840 -7.730 15.074 1.00 88.56 252 LEU A C 1
ATOM 1875 O O . LEU A 1 252 ? -11.906 -8.355 15.586 1.00 88.56 252 LEU A O 1
ATOM 1879 N N . THR A 1 253 ? -12.969 -7.567 13.761 1.00 88.19 253 THR A N 1
ATOM 1880 C CA . THR A 1 253 ? -11.907 -7.907 12.808 1.00 88.19 253 THR A CA 1
ATOM 1881 C C . THR A 1 253 ? -10.720 -6.960 12.977 1.00 88.19 253 THR A C 1
ATOM 1883 O O . THR A 1 253 ? -10.867 -5.866 13.525 1.00 88.19 253 THR A O 1
ATOM 1886 N N . GLY A 1 254 ? -9.547 -7.359 12.491 1.00 86.38 254 GLY A N 1
ATOM 1887 C CA . GLY A 1 254 ? -8.332 -6.564 12.570 1.00 86.38 254 GLY A CA 1
ATOM 1888 C C . GLY A 1 254 ? -8.519 -5.210 11.900 1.00 86.38 254 GLY A C 1
ATOM 18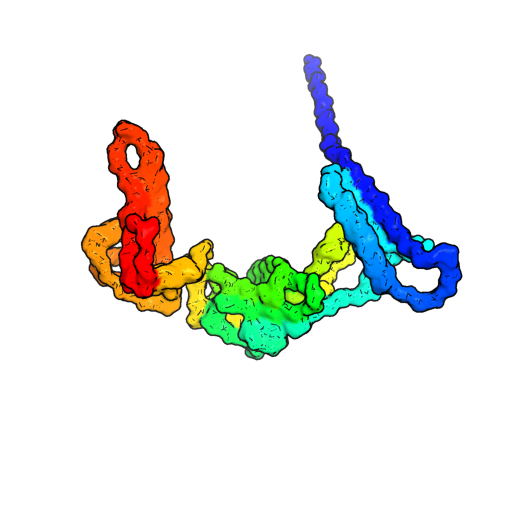89 O O . GLY A 1 254 ? -8.265 -4.195 12.526 1.00 86.38 254 GLY A O 1
ATOM 1890 N N . LEU A 1 255 ? -9.120 -5.183 10.707 1.00 83.25 255 LEU A N 1
ATOM 1891 C CA . LEU A 1 255 ? -9.456 -3.936 10.012 1.00 83.25 255 LEU A CA 1
ATOM 1892 C C . LEU A 1 255 ? -10.332 -2.986 10.855 1.00 83.25 255 LEU A C 1
ATOM 1894 O O . LEU A 1 255 ? -10.113 -1.781 10.861 1.00 83.25 255 LEU A O 1
ATOM 1898 N N . ARG A 1 256 ? -11.312 -3.518 11.601 1.00 87.50 256 ARG A N 1
ATOM 1899 C CA . ARG A 1 256 ? -12.177 -2.703 12.473 1.00 87.50 256 ARG A CA 1
ATOM 1900 C C . ARG A 1 256 ? -11.455 -2.200 13.716 1.00 87.50 256 ARG A C 1
ATOM 1902 O O . ARG A 1 256 ? -11.777 -1.122 14.200 1.00 87.50 256 ARG A O 1
ATOM 1909 N N . TRP A 1 257 ? -10.498 -2.964 14.233 1.00 91.12 257 TRP A N 1
ATOM 1910 C CA . TRP A 1 257 ? -9.605 -2.463 15.271 1.00 91.12 257 TRP A CA 1
ATOM 1911 C C . TRP A 1 257 ? -8.673 -1.381 14.737 1.00 91.12 257 TRP A C 1
ATOM 1913 O O . TRP A 1 257 ? -8.459 -0.411 15.449 1.00 91.12 257 TRP A O 1
ATOM 1923 N N . THR A 1 258 ? -8.170 -1.499 13.506 1.00 88.50 258 THR A N 1
ATOM 1924 C CA . THR A 1 258 ? -7.341 -0.450 12.903 1.00 88.50 258 THR A CA 1
ATOM 1925 C C . THR A 1 258 ? -8.103 0.867 12.826 1.00 88.50 258 THR A C 1
ATOM 1927 O O . THR A 1 258 ? -7.629 1.865 13.350 1.00 88.50 258 THR A O 1
ATOM 1930 N N . ASP A 1 259 ? -9.303 0.842 12.245 1.00 87.44 259 ASP A N 1
ATOM 1931 C CA . ASP A 1 259 ? -10.195 2.004 12.135 1.00 87.44 259 ASP A CA 1
ATOM 1932 C C . ASP A 1 259 ? -10.435 2.671 13.503 1.00 87.44 259 ASP A C 1
ATOM 1934 O O . ASP A 1 259 ? -10.245 3.872 13.674 1.00 87.44 259 ASP A O 1
ATOM 1938 N N . LEU A 1 260 ? -10.726 1.865 14.530 1.00 90.88 260 LEU A N 1
ATOM 1939 C CA . LEU A 1 260 ? -10.870 2.348 15.904 1.00 90.88 260 LEU A CA 1
ATOM 1940 C C . LEU A 1 260 ? -9.611 3.008 16.467 1.00 90.88 260 LEU A C 1
ATOM 1942 O O . LEU A 1 260 ? -9.706 4.023 17.150 1.00 90.88 260 LEU A O 1
ATOM 1946 N N . LEU A 1 261 ? -8.441 2.412 16.240 1.00 91.12 261 LEU A N 1
ATOM 1947 C CA . LEU A 1 261 ? -7.179 2.943 16.749 1.00 91.12 261 LEU A CA 1
ATOM 1948 C C . LEU A 1 261 ? -6.815 4.261 16.057 1.00 91.12 261 LEU A C 1
ATOM 1950 O O . LEU A 1 261 ? -6.332 5.173 16.727 1.00 91.12 261 LEU A O 1
ATOM 1954 N N . VAL A 1 262 ? -7.108 4.390 14.759 1.00 89.44 262 VAL A N 1
ATOM 1955 C CA . VAL A 1 262 ? -6.957 5.646 14.009 1.00 89.44 262 VAL A CA 1
ATOM 1956 C C . VAL A 1 262 ? -7.851 6.735 14.599 1.00 89.44 262 VAL A C 1
ATOM 1958 O O . VAL A 1 262 ? -7.336 7.780 14.984 1.00 89.44 262 VAL A O 1
ATOM 1961 N N . GLN A 1 263 ? -9.147 6.468 14.785 1.00 92.19 263 GLN A N 1
ATOM 1962 C CA . GLN A 1 263 ? -10.091 7.440 15.361 1.00 92.19 263 GLN A CA 1
ATOM 1963 C C . GLN A 1 263 ? -9.704 7.873 16.784 1.00 92.19 263 GLN A C 1
ATOM 1965 O O . GLN A 1 263 ? -9.794 9.051 17.132 1.00 92.19 263 GLN A O 1
ATOM 1970 N N . LEU A 1 264 ? -9.211 6.942 17.609 1.00 93.38 264 LEU A N 1
ATOM 1971 C CA . LEU A 1 264 ? -8.702 7.270 18.943 1.00 93.38 264 LEU A CA 1
ATOM 1972 C C . LEU A 1 264 ? -7.447 8.145 18.893 1.00 93.38 264 LEU A C 1
ATOM 1974 O O . LEU A 1 264 ? -7.282 9.020 19.741 1.00 93.38 264 LEU A O 1
ATOM 1978 N N . THR A 1 265 ? -6.567 7.909 17.922 1.00 91.38 265 THR A N 1
ATOM 1979 C CA . THR A 1 265 ? -5.337 8.692 17.745 1.00 91.38 265 THR A CA 1
ATOM 1980 C C . THR A 1 265 ? -5.664 10.100 17.250 1.00 91.38 265 THR A C 1
ATOM 1982 O O . THR A 1 265 ? -5.130 11.072 17.775 1.00 91.38 265 THR A O 1
ATOM 1985 N N . GLU A 1 266 ? -6.606 10.227 16.316 1.00 92.00 266 GLU A N 1
ATOM 1986 C CA . GLU A 1 266 ? -7.132 11.513 15.854 1.00 92.00 266 GLU A CA 1
ATOM 1987 C C . GLU A 1 266 ? -7.823 12.280 16.991 1.00 92.00 266 GLU A C 1
ATOM 1989 O O . GLU A 1 266 ? -7.558 13.461 17.200 1.00 92.00 266 GLU A O 1
ATOM 1994 N N . SER A 1 267 ? -8.625 11.595 17.810 1.00 93.69 267 SER A N 1
ATOM 1995 C CA . SER A 1 267 ? -9.257 12.196 18.992 1.00 93.69 267 SER A CA 1
ATOM 1996 C C . SER A 1 267 ? -8.237 12.668 20.028 1.00 93.69 267 SER A C 1
ATOM 1998 O O . SER A 1 267 ? -8.444 13.701 20.663 1.00 93.69 267 SER A O 1
ATOM 2000 N N . ALA A 1 268 ? -7.131 11.934 20.200 1.00 94.44 268 ALA A N 1
ATOM 2001 C CA . ALA A 1 268 ? -6.022 12.368 21.044 1.00 94.44 268 ALA A CA 1
ATOM 2002 C C . ALA A 1 268 ? -5.392 13.660 20.515 1.00 94.44 268 ALA A C 1
ATOM 2004 O O . ALA A 1 268 ? -5.218 14.601 21.281 1.00 94.44 268 ALA A O 1
ATOM 2005 N N . PHE A 1 269 ? -5.109 13.711 19.211 1.00 94.00 269 PHE A N 1
ATOM 2006 C CA . PHE A 1 269 ? -4.546 14.889 18.556 1.00 94.00 269 PHE A CA 1
ATOM 2007 C C . PHE A 1 269 ? -5.464 16.113 18.692 1.00 94.00 269 PHE A C 1
ATOM 2009 O O . PHE A 1 269 ? -5.013 17.172 19.112 1.00 94.00 269 PHE A O 1
ATOM 2016 N N . ILE A 1 270 ? -6.766 15.957 18.428 1.00 92.75 270 ILE A N 1
ATOM 2017 C CA . ILE A 1 270 ? -7.753 17.039 18.579 1.00 92.75 270 ILE A CA 1
ATOM 2018 C C . ILE A 1 270 ? -7.803 17.544 20.028 1.00 92.75 270 ILE A C 1
ATOM 2020 O O . ILE A 1 270 ? -7.874 18.752 20.261 1.00 92.75 270 ILE A O 1
ATOM 2024 N N . ALA A 1 271 ? -7.773 16.635 21.006 1.00 93.44 271 ALA A N 1
ATOM 2025 C CA . ALA A 1 271 ? -7.763 17.000 22.420 1.00 93.44 271 ALA A CA 1
ATOM 2026 C C . ALA A 1 271 ? -6.481 17.757 22.811 1.00 93.44 271 ALA A C 1
ATOM 2028 O O . ALA A 1 271 ? -6.565 18.742 23.538 1.00 93.44 271 ALA A O 1
ATOM 2029 N N . ASP A 1 272 ? -5.321 17.349 22.289 1.00 94.00 272 ASP A N 1
ATOM 2030 C CA . ASP A 1 272 ? -4.043 18.036 22.513 1.00 94.00 272 ASP A CA 1
ATOM 2031 C C . ASP A 1 272 ? -4.027 19.449 21.917 1.00 94.00 272 ASP A C 1
ATOM 2033 O O . ASP A 1 272 ? -3.650 20.391 22.610 1.00 94.00 272 ASP A O 1
ATOM 2037 N N . GLU A 1 273 ? -4.498 19.620 20.680 1.00 94.62 273 GLU A N 1
ATOM 2038 C CA . GLU A 1 273 ? -4.626 20.942 20.047 1.00 94.62 273 GLU A CA 1
ATOM 2039 C C . GLU A 1 273 ? -5.595 21.836 20.834 1.00 94.62 273 GLU A C 1
ATOM 2041 O O . GLU A 1 273 ? -5.271 22.971 21.171 1.00 94.62 273 GLU A O 1
ATOM 2046 N N . THR A 1 274 ? -6.750 21.296 21.240 1.00 93.06 274 THR A N 1
ATOM 2047 C CA . THR A 1 274 ? -7.732 22.033 22.058 1.00 93.06 274 THR A CA 1
ATOM 2048 C C . THR A 1 274 ? -7.156 22.431 23.422 1.00 93.06 274 THR A C 1
ATOM 2050 O O . THR A 1 274 ? -7.485 23.488 23.959 1.00 93.06 274 THR A O 1
ATOM 2053 N N . ALA A 1 275 ? -6.309 21.586 24.014 1.00 92.00 275 ALA A N 1
ATOM 2054 C CA . ALA A 1 275 ? -5.616 21.889 25.262 1.00 92.00 275 ALA A CA 1
ATOM 2055 C C . ALA A 1 275 ? -4.519 22.942 25.094 1.00 92.00 275 ALA A C 1
ATOM 2057 O O . ALA A 1 275 ? -4.343 23.775 25.980 1.00 92.00 275 ALA A O 1
ATOM 2058 N N . ALA A 1 276 ? -3.819 22.941 23.962 1.00 92.19 276 ALA A N 1
ATOM 2059 C CA . ALA A 1 276 ? -2.801 23.935 23.646 1.00 92.19 276 ALA A CA 1
ATOM 2060 C C . ALA A 1 276 ? -3.394 25.320 23.329 1.00 92.19 276 ALA A C 1
ATOM 2062 O O . ALA A 1 276 ? -2.759 26.334 23.616 1.00 92.19 276 ALA A O 1
ATOM 2063 N N . GLU A 1 277 ? -4.597 25.368 22.752 1.00 91.81 277 GLU A N 1
ATOM 2064 C CA . GLU A 1 277 ? -5.299 26.611 22.411 1.00 91.81 277 GLU A CA 1
ATOM 2065 C C . GLU A 1 277 ? -6.106 27.214 23.572 1.00 91.81 277 GLU A C 1
ATOM 2067 O O . GLU A 1 277 ? -6.514 28.374 23.486 1.00 91.81 277 GLU A O 1
ATOM 2072 N N . ALA A 1 278 ? -6.336 26.460 24.653 1.00 89.25 278 ALA A N 1
ATOM 2073 C CA . ALA A 1 278 ? -7.094 26.936 25.806 1.00 89.25 278 ALA A CA 1
ATOM 2074 C C . ALA A 1 278 ? -6.381 28.120 26.486 1.00 89.25 278 ALA A C 1
ATOM 2076 O O . ALA A 1 278 ? -5.228 28.019 26.913 1.00 89.25 278 ALA A O 1
ATOM 2077 N N . GLY A 1 279 ? -7.074 29.256 26.589 1.00 85.44 279 GLY A N 1
ATOM 2078 C CA . GLY A 1 279 ? -6.570 30.446 27.270 1.00 85.44 279 GLY A CA 1
ATOM 2079 C C . GLY A 1 279 ? -6.579 30.302 28.795 1.00 85.44 279 GLY A C 1
ATOM 2080 O O . GLY A 1 279 ? -7.198 29.398 29.348 1.00 85.44 279 GLY A O 1
ATOM 2081 N N . GLU A 1 280 ? -5.935 31.238 29.504 1.00 83.94 280 GLU A N 1
ATOM 2082 C CA . GLU A 1 280 ? -5.914 31.251 30.983 1.00 83.94 280 GLU A CA 1
ATOM 2083 C C . GLU A 1 280 ? -7.316 31.346 31.616 1.00 83.94 280 GLU A C 1
ATOM 2085 O O . GLU A 1 280 ? -7.511 30.891 32.743 1.00 83.94 280 GLU A O 1
ATOM 2090 N N . ASP A 1 281 ? -8.283 31.916 30.891 1.00 88.88 281 ASP A N 1
ATOM 2091 C CA . ASP A 1 281 ? -9.669 32.078 31.340 1.00 88.88 281 ASP A CA 1
ATOM 2092 C C . ASP A 1 281 ? -10.582 30.896 30.950 1.00 88.88 281 ASP A C 1
ATOM 2094 O O . ASP A 1 281 ? -11.732 30.833 31.401 1.00 88.88 281 ASP A O 1
ATOM 2098 N N . ASP A 1 282 ? -10.101 29.956 30.129 1.00 86.06 282 ASP A N 1
ATOM 2099 C CA . ASP A 1 282 ? -10.888 28.802 29.700 1.00 86.06 282 ASP A CA 1
ATOM 2100 C C . ASP A 1 282 ? -10.888 27.701 30.775 1.00 86.06 282 ASP A C 1
ATOM 2102 O O . ASP A 1 282 ? -9.900 27.495 31.490 1.00 86.06 282 ASP A O 1
ATOM 2106 N N . PRO A 1 283 ? -11.996 26.951 30.930 1.00 84.62 283 PRO A N 1
ATOM 2107 C CA . PRO A 1 283 ? -11.990 25.782 31.794 1.00 84.62 283 PRO A CA 1
ATOM 2108 C C . PRO A 1 283 ? -10.942 24.775 31.294 1.00 84.62 283 PRO A C 1
ATOM 2110 O O . PRO A 1 283 ? -10.790 24.615 30.082 1.00 84.62 283 PRO A O 1
ATOM 2113 N N . PRO A 1 284 ? -10.262 24.044 32.199 1.00 82.81 284 PRO A N 1
ATOM 2114 C CA . PRO A 1 284 ? -9.240 23.084 31.806 1.00 82.81 284 PRO A CA 1
ATOM 2115 C C . PRO A 1 284 ? -9.835 22.045 30.853 1.00 82.81 284 PRO A C 1
ATOM 2117 O O . PRO A 1 284 ? -10.743 21.289 31.219 1.00 82.81 284 PRO A O 1
ATOM 2120 N N . SER A 1 285 ? -9.332 22.031 29.623 1.00 85.94 285 SER A N 1
ATOM 2121 C CA . SER A 1 285 ? -9.660 21.036 28.612 1.00 85.94 285 SER A CA 1
ATOM 2122 C C . SER A 1 285 ? -8.874 19.751 28.871 1.00 85.94 285 SER A C 1
ATOM 2124 O O . SER A 1 285 ? -7.791 19.748 29.458 1.00 85.94 285 SER A O 1
ATOM 2126 N N . SER A 1 286 ? -9.468 18.619 28.494 1.00 86.69 286 SER A N 1
ATOM 2127 C CA . SER A 1 286 ? -8.780 17.331 28.567 1.00 86.69 286 SER A CA 1
ATOM 2128 C C . SER A 1 286 ? -7.678 17.305 27.520 1.00 86.69 286 SER A C 1
ATOM 2130 O O . SER A 1 286 ? -7.966 17.540 26.350 1.00 86.69 286 SER A O 1
ATOM 2132 N N . ASP A 1 287 ? -6.466 16.937 27.923 1.00 89.12 287 ASP A N 1
ATOM 2133 C CA . ASP A 1 287 ? -5.417 16.573 26.978 1.00 89.12 287 ASP A CA 1
ATOM 2134 C C . ASP A 1 287 ? -5.724 15.209 26.324 1.00 89.12 287 ASP A C 1
ATOM 2136 O O . ASP A 1 287 ? -6.610 14.450 26.749 1.00 89.12 287 ASP A O 1
ATOM 2140 N N . GLY A 1 288 ? -4.996 14.882 25.260 1.00 93.38 288 GLY A N 1
ATOM 2141 C CA . GLY A 1 288 ? -5.117 13.628 24.519 1.00 93.38 288 GLY A CA 1
ATOM 2142 C C . GLY A 1 288 ? -4.603 12.397 25.269 1.00 93.38 288 GLY A C 1
ATOM 2143 O O . GLY A 1 288 ? -4.732 11.272 24.774 1.00 93.38 288 GLY A O 1
ATOM 2144 N N . THR A 1 289 ? -4.051 12.561 26.474 1.00 95.56 289 THR A N 1
ATOM 2145 C CA . THR A 1 289 ? -3.375 11.500 27.237 1.00 95.56 289 THR A CA 1
ATOM 2146 C C . THR A 1 289 ? -4.301 10.321 27.543 1.00 95.56 289 THR A C 1
ATOM 2148 O O . THR A 1 289 ? -3.893 9.161 27.435 1.00 95.56 289 THR A O 1
ATOM 2151 N N . ALA A 1 290 ? -5.579 10.576 27.839 1.00 94.50 290 ALA A N 1
ATOM 2152 C CA . ALA A 1 290 ? -6.554 9.512 28.093 1.00 94.50 290 ALA A CA 1
ATOM 2153 C C . ALA A 1 290 ? -6.805 8.621 26.860 1.00 94.50 290 ALA A C 1
ATOM 2155 O O . ALA A 1 290 ? -6.966 7.403 26.996 1.00 94.50 290 ALA A O 1
ATOM 2156 N N . TYR A 1 291 ? -6.814 9.207 25.658 1.00 95.12 291 TYR A N 1
ATOM 2157 C CA . TYR A 1 291 ? -6.981 8.473 24.404 1.00 95.12 291 TYR A CA 1
ATOM 2158 C C . TYR A 1 291 ? -5.718 7.689 24.036 1.00 95.12 291 TYR A C 1
ATOM 2160 O O . TYR A 1 291 ? -5.820 6.502 23.720 1.00 95.12 291 TYR A O 1
ATOM 2168 N N . ARG A 1 292 ? -4.528 8.291 24.175 1.00 95.50 292 ARG A N 1
ATOM 2169 C CA . ARG A 1 292 ? -3.243 7.597 23.953 1.00 95.50 292 ARG A CA 1
ATOM 2170 C C . ARG A 1 292 ? -3.067 6.414 24.918 1.00 95.50 292 ARG A C 1
ATOM 2172 O O . ARG A 1 292 ? -2.756 5.302 24.491 1.00 95.50 292 ARG A O 1
ATOM 2179 N N . THR A 1 293 ? -3.429 6.594 26.190 1.00 95.94 293 THR A N 1
ATOM 2180 C CA . THR A 1 293 ? -3.455 5.506 27.185 1.00 95.94 293 THR A CA 1
ATOM 2181 C C . THR A 1 293 ? -4.437 4.396 26.791 1.00 95.94 293 THR A C 1
ATOM 2183 O O . THR A 1 293 ? -4.160 3.210 26.982 1.00 95.94 293 THR A O 1
ATOM 2186 N N . LEU A 1 294 ? -5.606 4.745 26.240 1.00 95.44 294 LEU A N 1
ATOM 2187 C CA . LEU A 1 294 ? -6.570 3.750 25.769 1.00 95.44 294 LEU A CA 1
ATOM 2188 C C . LEU A 1 294 ? -6.022 2.944 24.580 1.00 95.44 294 LEU A C 1
ATOM 2190 O O . LEU A 1 294 ? -6.222 1.727 24.552 1.00 95.44 294 LEU A O 1
ATOM 2194 N N . VAL A 1 295 ? -5.312 3.586 23.649 1.00 95.00 295 VAL A N 1
ATOM 2195 C CA . VAL A 1 295 ? -4.614 2.911 22.542 1.00 95.00 295 VAL A CA 1
ATOM 2196 C C . VAL A 1 295 ? -3.593 1.904 23.076 1.00 95.00 295 VAL A C 1
ATOM 2198 O O . VAL A 1 295 ? -3.638 0.745 22.662 1.00 95.00 295 VAL A O 1
ATOM 2201 N N . ASP A 1 296 ? -2.755 2.278 24.050 1.00 95.81 296 ASP A N 1
ATOM 2202 C CA . ASP A 1 296 ? -1.796 1.348 24.673 1.00 95.81 296 ASP A CA 1
ATOM 2203 C C . ASP A 1 296 ? -2.501 0.146 25.323 1.00 95.81 296 ASP A C 1
ATOM 2205 O O . ASP A 1 296 ? -2.162 -1.015 25.080 1.00 95.81 296 ASP A O 1
ATOM 2209 N N . VAL A 1 297 ? -3.566 0.398 26.089 1.00 95.75 297 VAL A N 1
ATOM 2210 C CA . VAL A 1 297 ? -4.356 -0.675 26.706 1.00 95.75 297 VAL A CA 1
ATOM 2211 C C . VAL A 1 297 ? -4.933 -1.630 25.658 1.00 95.75 297 VAL A C 1
ATOM 2213 O O . VAL A 1 297 ? -4.969 -2.843 25.894 1.00 95.75 297 VAL A O 1
ATOM 2216 N N . ILE A 1 298 ? -5.429 -1.106 24.533 1.00 94.69 298 ILE A N 1
ATOM 2217 C CA . ILE A 1 298 ? -5.954 -1.926 23.438 1.00 94.69 298 ILE A CA 1
ATOM 2218 C C . ILE A 1 298 ? -4.813 -2.723 22.797 1.00 94.69 298 ILE A C 1
ATOM 2220 O O . ILE A 1 298 ? -4.952 -3.941 22.700 1.00 94.69 298 ILE A O 1
ATOM 2224 N N . SER A 1 299 ? -3.679 -2.093 22.469 1.00 94.38 299 SER A N 1
ATOM 2225 C CA . SER A 1 299 ? -2.471 -2.752 21.938 1.00 94.38 299 SER A CA 1
ATOM 2226 C C . SER A 1 299 ? -2.055 -3.954 22.793 1.00 94.38 299 SER A C 1
ATOM 2228 O O . SER A 1 299 ? -2.000 -5.090 22.316 1.00 94.38 299 SER A O 1
ATOM 2230 N N . VAL A 1 300 ? -1.895 -3.753 24.105 1.00 95.38 300 VAL A N 1
ATOM 2231 C CA . VAL A 1 300 ? -1.518 -4.823 25.044 1.00 95.38 300 VAL A CA 1
ATOM 2232 C C . VAL A 1 300 ? -2.544 -5.960 25.052 1.00 95.38 300 VAL A C 1
ATOM 2234 O O . VAL A 1 300 ? -2.179 -7.135 25.110 1.00 95.38 300 VAL A O 1
ATOM 2237 N N . LYS A 1 301 ? -3.845 -5.648 24.972 1.00 94.31 301 LYS A N 1
ATOM 2238 C CA . LYS A 1 301 ? -4.915 -6.664 24.913 1.00 94.31 301 LYS A CA 1
ATOM 2239 C C . LYS A 1 301 ? -4.949 -7.426 23.589 1.00 94.31 301 LYS A C 1
ATOM 2241 O O . LYS A 1 301 ? -5.439 -8.555 23.573 1.00 94.31 301 LYS A O 1
ATOM 2246 N N . LEU A 1 302 ? -4.460 -6.826 22.509 1.00 92.50 302 LEU A N 1
ATOM 2247 C CA . LEU A 1 302 ? -4.293 -7.471 21.206 1.00 92.50 302 LEU A CA 1
ATOM 2248 C C . LEU A 1 302 ? -3.018 -8.330 21.140 1.00 92.50 302 LEU A C 1
ATOM 2250 O O . LEU A 1 302 ? -2.889 -9.150 20.232 1.00 92.50 302 LEU A O 1
ATOM 2254 N N . GLY A 1 303 ? -2.131 -8.211 22.134 1.00 91.38 303 GLY A N 1
ATOM 2255 C CA . GLY A 1 303 ? -0.868 -8.946 22.228 1.00 91.38 303 GLY A CA 1
ATOM 2256 C C . GLY A 1 303 ? 0.357 -8.139 21.794 1.00 91.38 303 GLY A C 1
ATOM 2257 O O . GLY A 1 303 ? 1.430 -8.722 21.656 1.00 91.38 303 GLY A O 1
ATOM 2258 N N . GLY A 1 304 ? 0.206 -6.830 21.576 1.00 91.12 304 GLY A N 1
ATOM 2259 C CA . GLY A 1 304 ? 1.318 -5.913 21.351 1.00 91.12 304 GLY A CA 1
ATOM 2260 C C . GLY A 1 304 ? 2.105 -5.616 22.638 1.00 91.12 304 GLY A C 1
ATOM 2261 O O . GLY A 1 304 ? 1.630 -5.900 23.746 1.00 91.12 304 GLY A O 1
ATOM 2262 N N . PRO A 1 305 ? 3.324 -5.059 22.524 1.00 93.31 305 PRO A N 1
ATOM 2263 C CA . PRO A 1 305 ? 4.054 -4.506 23.658 1.00 93.31 305 PRO A CA 1
ATOM 2264 C C . PRO A 1 305 ? 3.291 -3.349 24.320 1.00 9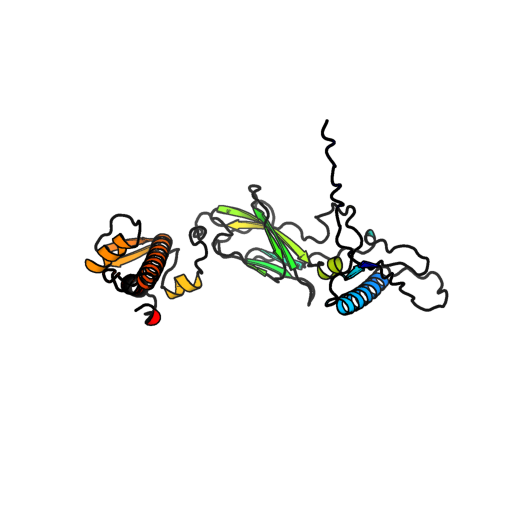3.31 305 PRO A C 1
ATOM 2266 O O . PRO A 1 305 ? 2.364 -2.770 23.753 1.00 93.31 305 PRO A O 1
ATOM 2269 N N . ARG A 1 306 ? 3.715 -3.011 25.543 1.00 93.25 306 ARG A N 1
ATOM 2270 C CA . ARG A 1 306 ? 3.383 -1.719 26.151 1.00 93.25 306 ARG A CA 1
ATOM 2271 C C . ARG A 1 306 ? 4.160 -0.611 25.456 1.00 93.25 306 ARG A C 1
ATOM 2273 O O . ARG A 1 306 ? 5.336 -0.798 25.146 1.00 93.25 306 ARG A O 1
ATOM 2280 N N . HIS A 1 307 ? 3.527 0.545 25.344 1.00 90.81 307 HIS A N 1
ATOM 2281 C CA . HIS A 1 307 ? 4.030 1.757 24.711 1.00 90.81 307 HIS A CA 1
ATOM 2282 C C . HIS A 1 307 ? 4.071 2.896 25.739 1.00 90.81 307 HIS A C 1
ATOM 2284 O O . HIS A 1 307 ? 3.146 3.705 25.786 1.00 90.81 307 HIS A O 1
ATOM 2290 N N . PRO A 1 308 ? 5.119 2.981 26.584 1.00 86.94 308 PRO A N 1
ATOM 2291 C CA . PRO A 1 308 ? 5.210 3.986 27.649 1.00 86.94 308 PRO A CA 1
ATOM 2292 C C . PRO A 1 308 ? 5.108 5.431 27.152 1.00 86.94 308 PRO A C 1
ATOM 2294 O O . PRO A 1 308 ? 4.687 6.308 27.888 1.00 86.94 308 PRO A O 1
ATOM 2297 N N . GLN A 1 309 ? 5.486 5.680 25.900 1.00 85.12 309 GLN A N 1
ATOM 2298 C CA . GLN A 1 309 ? 5.378 6.981 25.246 1.00 85.12 309 GLN A CA 1
ATOM 2299 C C . GLN A 1 309 ? 3.932 7.419 24.951 1.00 85.12 309 GLN A C 1
ATOM 2301 O O . GLN A 1 309 ? 3.705 8.583 24.636 1.00 85.12 309 GLN A O 1
ATOM 2306 N N . LEU A 1 310 ? 2.961 6.501 25.022 1.00 81.44 310 LEU A N 1
ATOM 2307 C CA . LEU A 1 310 ? 1.534 6.794 24.857 1.00 81.44 310 LEU A CA 1
ATOM 2308 C C . LEU A 1 310 ? 0.819 7.046 26.197 1.00 81.44 310 LEU A C 1
ATOM 2310 O O . LEU A 1 310 ? -0.348 7.435 26.190 1.00 81.44 310 LEU A O 1
ATOM 2314 N N . SER A 1 311 ? 1.484 6.802 27.330 1.00 70.62 311 SER A N 1
ATOM 2315 C CA . SER A 1 311 ? 0.913 6.884 28.683 1.00 70.62 311 SER A CA 1
ATOM 2316 C C . SER A 1 311 ? 1.444 8.055 29.492 1.00 70.62 311 SER A C 1
ATOM 2318 O O . SER A 1 311 ? 2.662 8.313 29.385 1.00 70.62 311 SER A O 1
#

Sequence (311 aa):
MTGARRRRTGLRWPAMAVALVIVLAGAGSEATPAGPRDDAALLADCQRRAQEIVDKYRNVPNVSVAVACQWPDGTALDLRRIPPKPAPIPVMTVGHAGCVNGAGRPVTGTTLTSVSATATSGEAVIYERQRLDGSESVDSSGSPVLEFGPGDLAPGGSYRWRARVDDTAELAGSTAWPSRLDDDEIGWSPWCEFTVSADAVDYRGLGEVSLDALQELGLRPDRTYTISLSGHQQRLLRAGSDAVPTRARMTLTGLRWTDLLVQLTESAFIADETAAEAGEDDPPSSDGTAYRTLVDVISVKLGGPRHPQLS

pLDDT: mean 77.16, std 17.04, range [34.22, 95.94]